Protein AF-A0A932TQX0-F1 (afdb_monomer_lite)

pLDDT: mean 76.98, std 22.31, range [24.66, 98.19]

Sequence (327 aa):
MTGRPRHASIRRIQRYGPPLVLLVVGWWLWRGEVTAGRPARMVLEEQRFGEYVVRFLGNRALRPDYSDEGYPRSSVRCEILYRGRCVWERECWWGLWLPGSSGMFDYDVRRRNTGTVLPMGQDINGDGQPELVIFESGGQADHRAFVFQIGDHFCKLATLELGKSDLRLTDPRRFVLRDMDGDRCLEAVLDDWTCGWGTCGAAAAAVEVILRWRDGCYQPATDLMRKPPPSPDELRRRAKQIRAKWPAQHRPYGPTDLPGDLWREVLDLIYSGNAAAAWRFVDMVWPPGEPGKEALLAQFRRDLARSPCWPAIREMNGLGDDGRPGG

Structure (mmCIF, N/CA/C/O backbone):
data_AF-A0A932TQX0-F1
#
_entry.id   AF-A0A932TQX0-F1
#
loop_
_atom_site.group_PDB
_atom_site.id
_atom_site.type_symbol
_atom_site.label_atom_id
_atom_site.label_alt_id
_atom_site.label_comp_id
_atom_site.label_asym_id
_atom_site.label_entity_id
_atom_site.label_seq_id
_atom_site.pdbx_PDB_ins_code
_atom_site.Cartn_x
_atom_site.Cartn_y
_atom_site.Cartn_z
_atom_site.occupancy
_atom_site.B_iso_or_equiv
_atom_site.auth_seq_id
_atom_site.auth_comp_id
_atom_site.auth_asym_id
_atom_site.auth_atom_id
_atom_site.pdbx_PDB_model_num
ATOM 1 N N . MET A 1 1 ? -80.620 14.498 -6.983 1.00 44.38 1 MET A N 1
ATOM 2 C CA . MET A 1 1 ? -79.734 14.386 -5.805 1.00 44.38 1 MET A CA 1
ATOM 3 C C . MET A 1 1 ? -79.080 13.011 -5.823 1.00 44.38 1 MET A C 1
ATOM 5 O O . MET A 1 1 ? -79.688 12.048 -5.390 1.00 44.38 1 MET A O 1
ATOM 9 N N . THR A 1 2 ? -77.881 12.911 -6.392 1.00 36.38 2 THR A N 1
ATOM 10 C CA . THR A 1 2 ? -77.061 11.686 -6.437 1.00 36.38 2 THR A CA 1
ATOM 11 C C . THR A 1 2 ? -75.600 12.126 -6.377 1.00 36.38 2 THR A C 1
ATOM 13 O O . THR A 1 2 ? -75.027 12.538 -7.385 1.00 36.38 2 THR A O 1
ATOM 16 N N . GLY A 1 3 ? -75.029 12.147 -5.171 1.00 34.25 3 GLY A N 1
ATOM 17 C CA . GLY A 1 3 ? -73.640 12.530 -4.920 1.00 34.25 3 GLY A CA 1
ATOM 18 C C . GLY A 1 3 ? -72.730 11.303 -4.889 1.00 34.25 3 GLY A C 1
ATOM 19 O O . GLY A 1 3 ? -72.988 10.363 -4.144 1.00 34.25 3 GLY A O 1
ATOM 20 N N . ARG A 1 4 ? -71.672 11.317 -5.707 1.00 39.50 4 ARG A N 1
ATOM 21 C CA . ARG A 1 4 ? -70.583 10.325 -5.704 1.00 39.50 4 ARG A CA 1
ATOM 22 C C . ARG A 1 4 ? -69.680 10.499 -4.468 1.00 39.50 4 ARG A C 1
ATOM 24 O O . ARG A 1 4 ? -69.418 11.646 -4.100 1.00 39.50 4 ARG A O 1
ATOM 31 N N . PRO A 1 5 ? -69.094 9.427 -3.904 1.00 40.38 5 PRO A N 1
ATOM 32 C CA . PRO A 1 5 ? -67.998 9.547 -2.950 1.00 40.38 5 PRO A CA 1
ATOM 33 C C . PRO A 1 5 ? -66.676 9.840 -3.678 1.00 40.38 5 PRO A C 1
ATOM 35 O O . PRO A 1 5 ? -66.376 9.253 -4.720 1.00 40.38 5 PRO A O 1
ATOM 38 N N . ARG A 1 6 ? -65.869 10.749 -3.123 1.00 36.25 6 ARG A N 1
ATOM 39 C CA . ARG A 1 6 ? -64.489 11.005 -3.560 1.00 36.25 6 ARG A CA 1
ATOM 40 C C . ARG A 1 6 ? -63.563 9.962 -2.927 1.00 36.25 6 ARG A C 1
ATOM 42 O O . ARG A 1 6 ? -63.487 9.874 -1.707 1.00 36.25 6 ARG A O 1
ATOM 49 N N . HIS A 1 7 ? -62.835 9.212 -3.753 1.00 32.19 7 HIS A N 1
ATOM 50 C CA . HIS A 1 7 ? -61.700 8.402 -3.314 1.00 32.19 7 HIS A CA 1
ATOM 51 C C . HIS A 1 7 ? -60.517 9.315 -2.961 1.00 32.19 7 HIS A C 1
ATOM 53 O O . HIS A 1 7 ? -60.030 10.057 -3.812 1.00 32.19 7 HIS A O 1
ATOM 59 N N . ALA A 1 8 ? -60.039 9.238 -1.718 1.00 31.02 8 ALA A N 1
ATOM 60 C CA . ALA A 1 8 ? -58.739 9.761 -1.318 1.00 31.02 8 ALA A CA 1
ATOM 61 C C . ALA A 1 8 ? -57.692 8.652 -1.497 1.00 31.02 8 ALA A C 1
ATOM 63 O O . ALA A 1 8 ? -57.705 7.638 -0.803 1.00 31.02 8 ALA A O 1
ATOM 64 N N . SER A 1 9 ? -56.796 8.824 -2.463 1.00 30.59 9 SER A N 1
ATOM 65 C CA . SER A 1 9 ? -55.640 7.955 -2.678 1.00 30.59 9 SER A CA 1
ATOM 66 C C . SER A 1 9 ? -54.550 8.262 -1.646 1.00 30.59 9 SER A C 1
ATOM 68 O O . SER A 1 9 ? -53.925 9.321 -1.697 1.00 30.59 9 SER A O 1
ATOM 70 N N . ILE A 1 10 ? -54.303 7.327 -0.727 1.00 29.66 10 ILE A N 1
ATOM 71 C CA . ILE A 1 10 ? -53.158 7.347 0.191 1.00 29.66 10 ILE A CA 1
ATOM 72 C C . ILE A 1 10 ? -51.913 6.931 -0.602 1.00 29.66 10 ILE A C 1
ATOM 74 O O . ILE A 1 10 ? -51.735 5.759 -0.927 1.00 29.66 10 ILE A O 1
ATOM 78 N N . ARG A 1 11 ? -51.028 7.884 -0.915 1.00 27.30 11 ARG A N 1
ATOM 79 C CA . ARG A 1 11 ? -49.653 7.568 -1.324 1.00 27.30 11 ARG A CA 1
ATOM 80 C C . ARG A 1 11 ? -48.832 7.283 -0.064 1.00 27.30 11 ARG A C 1
ATOM 82 O O . ARG A 1 11 ? -48.593 8.187 0.732 1.00 27.30 11 ARG A O 1
ATOM 89 N N . ARG A 1 12 ? -48.382 6.035 0.110 1.00 28.72 12 ARG A N 1
ATOM 90 C CA . ARG A 1 12 ? -47.289 5.693 1.035 1.00 28.72 12 ARG A CA 1
ATOM 91 C C . ARG A 1 12 ? -46.022 6.396 0.546 1.00 28.72 12 ARG A C 1
ATOM 93 O O . ARG A 1 12 ? -45.496 6.046 -0.505 1.00 28.72 12 ARG A O 1
ATOM 100 N N . ILE A 1 13 ? -45.534 7.373 1.304 1.00 27.83 13 ILE A N 1
ATOM 101 C CA . ILE A 1 13 ? -44.170 7.885 1.151 1.00 27.83 13 ILE A CA 1
ATOM 102 C C . ILE A 1 13 ? -43.259 6.912 1.898 1.00 27.83 13 ILE A C 1
ATOM 104 O O . ILE A 1 13 ? -43.261 6.853 3.126 1.00 27.83 13 ILE A O 1
ATOM 108 N N . GLN A 1 14 ? -42.516 6.117 1.137 1.00 29.05 14 GLN A N 1
ATOM 109 C CA . GLN A 1 14 ? -41.449 5.259 1.630 1.00 29.05 14 GLN A CA 1
ATOM 110 C C . GLN A 1 14 ? -40.254 6.171 1.952 1.00 29.05 14 GLN A C 1
ATOM 112 O O . GLN A 1 14 ? -39.596 6.691 1.053 1.00 29.05 14 GLN A O 1
ATOM 117 N N . ARG A 1 15 ? -40.031 6.461 3.239 1.00 28.09 15 ARG A N 1
ATOM 118 C CA . ARG A 1 15 ? -38.856 7.215 3.696 1.00 28.09 15 ARG A CA 1
ATOM 119 C C . ARG A 1 15 ? -37.643 6.283 3.689 1.00 28.09 15 ARG A C 1
ATOM 121 O O . ARG A 1 15 ? -37.460 5.523 4.631 1.00 28.09 15 ARG A O 1
ATOM 128 N N . TYR A 1 16 ? -36.816 6.370 2.652 1.00 33.59 16 TYR A N 1
ATOM 129 C CA . TYR A 1 16 ? -35.405 5.996 2.740 1.00 33.59 16 TYR A CA 1
ATOM 130 C C . TYR A 1 16 ? -34.631 7.248 3.152 1.00 33.59 16 TYR A C 1
ATOM 132 O O . TYR A 1 16 ? -34.393 8.135 2.337 1.00 33.59 16 TYR A O 1
ATOM 140 N N . GLY A 1 17 ? -34.320 7.358 4.441 1.00 34.47 17 GLY A N 1
ATOM 141 C CA . GLY A 1 17 ? -33.353 8.324 4.956 1.00 34.47 17 GLY A CA 1
ATOM 142 C C . GLY A 1 17 ? -32.144 7.565 5.509 1.00 34.47 17 GLY A C 1
ATOM 143 O O . GLY A 1 17 ? -32.351 6.508 6.108 1.00 34.47 17 GLY A O 1
ATOM 144 N N . PRO A 1 18 ? -30.907 8.051 5.311 1.00 34.22 18 PRO A N 1
ATOM 145 C CA . PRO A 1 18 ? -29.730 7.465 5.948 1.00 34.22 18 PRO A CA 1
ATOM 146 C C . PRO A 1 18 ? -29.827 7.608 7.479 1.00 34.22 18 PRO A C 1
ATOM 148 O O . PRO A 1 18 ? -30.521 8.513 7.960 1.00 34.22 18 PRO A O 1
ATOM 151 N N . PRO A 1 19 ? -29.156 6.744 8.264 1.00 35.00 19 PRO A N 1
ATOM 152 C CA . PRO A 1 19 ? -29.122 6.901 9.710 1.00 35.00 19 PRO A CA 1
ATOM 153 C C . PRO A 1 19 ? -28.528 8.267 10.067 1.00 35.00 19 PRO A C 1
ATOM 155 O O . PRO A 1 19 ? -27.487 8.676 9.552 1.00 35.00 19 PRO A O 1
ATOM 158 N N . LEU A 1 20 ? -29.225 8.982 10.951 1.00 25.48 20 LEU A N 1
ATOM 159 C CA . LEU A 1 20 ? -28.735 10.204 11.571 1.00 25.48 20 LEU A CA 1
ATOM 160 C C . LEU A 1 20 ? -27.464 9.853 12.359 1.00 25.48 20 LEU A C 1
ATOM 162 O O . LEU A 1 20 ? -27.540 9.219 13.411 1.00 25.48 20 LEU A O 1
ATOM 166 N N . VAL A 1 21 ? -26.298 10.279 11.876 1.00 29.22 21 VAL A N 1
ATOM 167 C CA . VAL A 1 21 ? -25.110 10.384 12.727 1.00 29.22 21 VAL A CA 1
ATOM 168 C C . VAL A 1 21 ? -25.376 11.551 13.670 1.00 29.22 21 VAL A C 1
ATOM 170 O O . VAL A 1 21 ? -25.344 12.717 13.272 1.00 29.22 21 VAL A O 1
ATOM 173 N N . LEU A 1 22 ? -25.726 11.234 14.915 1.00 24.66 22 LEU A N 1
ATOM 174 C CA . LEU A 1 22 ? -25.914 12.227 15.962 1.00 24.66 22 LEU A CA 1
ATOM 175 C C . LEU A 1 22 ? -24.531 12.769 16.340 1.00 24.66 22 LEU A C 1
ATOM 177 O O . LEU A 1 22 ? -23.808 12.184 17.143 1.00 24.66 22 LEU A O 1
ATOM 181 N N . LEU A 1 23 ? -24.142 13.881 15.721 1.00 27.39 23 LEU A N 1
ATOM 182 C CA . LEU A 1 23 ? -22.932 14.611 16.074 1.00 27.39 23 LEU A CA 1
ATOM 183 C C . LEU A 1 23 ? -23.219 15.371 17.376 1.00 27.39 23 LEU A C 1
ATOM 185 O O . LEU A 1 23 ? -23.670 16.515 17.372 1.00 27.39 23 LEU A O 1
ATOM 189 N N . VAL A 1 24 ? -23.040 14.693 18.512 1.00 26.80 24 VAL A N 1
ATOM 190 C CA . VAL A 1 24 ? -23.098 15.326 19.832 1.00 26.80 24 VAL A CA 1
ATOM 191 C C . VAL A 1 24 ? -21.862 16.211 19.957 1.00 26.80 24 VAL A C 1
ATOM 193 O O . VAL A 1 24 ? -20.790 15.755 20.344 1.00 26.80 24 VAL A O 1
ATOM 196 N N . VAL A 1 25 ? -22.000 17.497 19.633 1.00 28.66 25 VAL A N 1
ATOM 197 C CA . VAL A 1 25 ? -21.032 18.519 20.050 1.00 28.66 25 VAL A CA 1
ATOM 198 C C . VAL A 1 25 ? -21.250 18.744 21.547 1.00 28.66 25 VAL A C 1
ATOM 200 O O . VAL A 1 25 ? -21.967 19.646 21.976 1.00 28.66 25 VAL A O 1
ATOM 203 N N . GLY A 1 26 ? -20.713 17.827 22.349 1.00 27.25 26 GLY A N 1
ATOM 204 C CA . GLY A 1 26 ? -20.768 17.887 23.799 1.00 27.25 26 GLY A CA 1
ATOM 205 C C . GLY A 1 26 ? -19.824 18.963 24.320 1.00 27.25 26 GLY A C 1
ATOM 206 O O . GLY A 1 26 ? -18.632 18.961 24.018 1.00 27.25 26 GLY A O 1
ATOM 207 N N . TRP A 1 27 ? -20.349 19.868 25.140 1.00 29.48 27 TRP A N 1
ATOM 208 C CA . TRP A 1 27 ? -19.527 20.628 26.073 1.00 29.48 27 TRP A CA 1
ATOM 209 C C . TRP A 1 27 ? -18.825 19.627 27.002 1.00 29.48 27 TRP A C 1
ATOM 211 O O . TRP A 1 27 ? -19.482 18.869 27.715 1.00 29.48 27 TRP A O 1
ATOM 221 N N . TRP A 1 28 ? -17.493 19.580 26.951 1.00 36.25 28 TRP A N 1
ATOM 222 C CA . TRP A 1 28 ? -16.684 18.606 27.682 1.00 36.25 28 TRP A CA 1
ATOM 223 C C . TRP A 1 28 ? -16.733 18.874 29.194 1.00 36.25 28 TRP A C 1
ATOM 225 O O . TRP A 1 28 ? -16.009 19.719 29.718 1.00 36.25 28 TRP A O 1
ATOM 235 N N . LEU A 1 29 ? -17.585 18.136 29.909 1.00 35.25 29 LEU A N 1
ATOM 236 C CA . LEU A 1 29 ? -17.540 18.027 31.367 1.00 35.25 29 LEU A CA 1
ATOM 237 C C . LEU A 1 29 ? -16.392 17.086 31.758 1.00 35.25 29 LEU A C 1
ATOM 239 O O . LEU A 1 29 ? -16.373 15.904 31.418 1.00 35.25 29 LEU A O 1
ATOM 243 N N . TRP A 1 30 ? -15.410 17.655 32.451 1.00 42.28 30 TRP A N 1
ATOM 244 C CA . TRP A 1 30 ? -14.167 17.018 32.872 1.00 42.28 30 TRP A CA 1
ATOM 245 C C . TRP A 1 30 ? -14.417 15.843 33.835 1.00 42.28 30 TRP A C 1
ATOM 247 O O . TRP A 1 30 ? -14.924 16.034 34.938 1.00 42.28 30 TRP A O 1
ATOM 257 N N . ARG A 1 31 ? -14.011 14.630 33.442 1.00 43.12 31 ARG A N 1
ATOM 258 C CA . ARG A 1 31 ? -13.784 13.494 34.352 1.00 43.12 31 ARG A CA 1
ATOM 259 C C . ARG A 1 31 ? -12.317 13.087 34.259 1.00 43.12 31 ARG A C 1
ATOM 261 O O . ARG A 1 31 ? -11.953 12.237 33.454 1.00 43.12 31 ARG A O 1
ATOM 268 N N . GLY A 1 32 ? -11.460 13.749 35.030 1.00 40.47 32 GLY A N 1
ATOM 269 C CA . GLY A 1 32 ? -10.075 13.318 35.189 1.00 40.47 32 GLY A CA 1
ATOM 270 C C . GLY A 1 32 ? -9.995 12.182 36.203 1.00 40.47 32 GLY A C 1
ATOM 271 O O . GLY A 1 32 ? -10.123 12.431 37.397 1.00 40.47 32 GLY A O 1
ATOM 272 N N . GLU A 1 33 ? -9.763 10.950 35.752 1.00 45.31 33 GLU A N 1
ATOM 273 C CA . GLU A 1 33 ? -9.285 9.887 36.639 1.00 45.31 33 GLU A CA 1
ATOM 274 C C . GLU A 1 33 ? -7.773 10.045 36.812 1.00 45.31 33 GLU A C 1
ATOM 276 O O . GLU A 1 33 ? -6.989 9.872 35.879 1.00 45.31 33 GLU A O 1
ATOM 281 N N . VAL A 1 34 ? -7.355 10.423 38.019 1.00 45.78 34 VAL A N 1
ATOM 282 C CA . VAL A 1 34 ? -5.944 10.446 38.404 1.00 45.78 34 VAL A CA 1
ATOM 283 C C . VAL A 1 34 ? -5.594 9.057 38.926 1.00 45.78 34 VAL A C 1
ATOM 285 O O . VAL A 1 34 ? -5.720 8.775 40.114 1.00 45.78 34 VAL A O 1
ATOM 288 N N . THR A 1 35 ? -5.155 8.162 38.043 1.00 53.28 35 THR A N 1
ATOM 289 C CA . THR A 1 35 ? -4.455 6.948 38.480 1.00 53.28 35 THR A CA 1
ATOM 290 C C . THR A 1 35 ? -3.063 7.349 38.964 1.00 53.28 35 THR A C 1
ATOM 292 O O . THR A 1 35 ? -2.298 7.950 38.201 1.00 53.28 35 THR A O 1
ATOM 295 N N . ALA A 1 36 ? -2.737 7.049 40.222 1.00 46.34 36 ALA A N 1
ATOM 296 C CA . ALA A 1 36 ? -1.463 7.406 40.841 1.00 46.34 36 ALA A CA 1
ATOM 297 C C . ALA A 1 36 ? -0.269 6.984 39.956 1.00 46.34 36 ALA A C 1
ATOM 299 O O . ALA A 1 36 ? -0.092 5.804 39.662 1.00 46.34 36 ALA A O 1
ATOM 300 N N . GLY A 1 37 ? 0.531 7.960 39.512 1.00 63.94 37 GLY A N 1
ATOM 301 C CA . GLY A 1 37 ? 1.788 7.736 38.783 1.00 63.94 37 GLY A CA 1
ATOM 302 C C . GLY A 1 37 ? 1.779 8.002 37.271 1.00 63.94 37 GLY A C 1
ATOM 303 O O . GLY A 1 37 ? 2.846 7.951 36.664 1.00 63.94 37 GLY A O 1
ATOM 304 N N . ARG A 1 38 ? 0.640 8.330 36.641 1.00 64.31 38 ARG A N 1
ATOM 305 C CA . ARG A 1 38 ? 0.607 8.755 35.224 1.00 64.31 38 ARG A CA 1
ATOM 306 C C . ARG A 1 38 ? 0.135 10.210 35.096 1.00 64.31 38 ARG A C 1
ATOM 308 O O . ARG A 1 38 ? -0.827 10.585 35.764 1.00 64.31 38 ARG A O 1
ATOM 315 N N . PRO A 1 39 ? 0.781 11.045 34.256 1.00 68.44 39 PRO A N 1
ATOM 316 C CA . PRO A 1 39 ? 0.289 12.392 33.991 1.00 68.44 39 PRO A CA 1
ATOM 317 C C . PRO A 1 39 ? -1.118 12.314 33.394 1.00 68.44 39 PRO A C 1
ATOM 319 O O . PRO A 1 39 ? -1.385 11.469 32.536 1.00 68.44 39 PRO A O 1
ATOM 322 N N . ALA A 1 40 ? -2.014 13.191 33.851 1.00 76.44 40 ALA A N 1
ATOM 323 C CA . ALA A 1 40 ? -3.382 13.245 33.355 1.00 76.44 40 ALA A CA 1
ATOM 324 C C . ALA A 1 40 ? -3.379 13.493 31.837 1.00 76.44 40 ALA A C 1
ATOM 326 O O . ALA A 1 40 ? -2.910 14.536 31.370 1.00 76.44 40 ALA A O 1
ATOM 327 N N . ARG A 1 41 ? -3.899 12.528 31.074 1.00 84.06 41 ARG A N 1
ATOM 328 C CA . ARG A 1 41 ? -4.120 12.671 29.632 1.00 84.06 41 ARG A CA 1
ATOM 329 C C . ARG A 1 41 ? -5.528 13.173 29.372 1.00 84.06 41 ARG A C 1
ATOM 331 O O . ARG A 1 41 ? -6.460 12.852 30.104 1.00 84.06 41 ARG A O 1
ATOM 338 N N . MET A 1 42 ? -5.670 13.978 28.329 1.00 88.12 42 MET A N 1
ATOM 339 C CA . MET A 1 42 ? -6.966 14.452 27.866 1.00 88.12 42 MET A CA 1
ATOM 340 C C . MET A 1 42 ? -7.490 13.499 26.801 1.00 88.12 42 MET A C 1
ATOM 342 O O . MET A 1 42 ? -6.728 13.090 25.926 1.00 88.12 42 MET A O 1
ATOM 346 N N . VAL A 1 43 ? -8.780 13.177 26.861 1.00 90.81 43 VAL A N 1
ATOM 347 C CA . VAL A 1 43 ? -9.474 12.532 25.745 1.00 90.81 43 VAL A CA 1
ATOM 348 C C . VAL A 1 43 ? -9.541 13.533 24.597 1.00 90.81 43 VAL A C 1
ATOM 350 O O . VAL A 1 43 ? -10.225 14.545 24.707 1.00 90.81 43 VAL A O 1
ATOM 353 N N . LEU A 1 44 ? -8.780 13.276 23.535 1.00 87.69 44 LEU A N 1
ATOM 354 C CA . LEU A 1 44 ? -8.812 14.054 22.298 1.00 87.69 44 LEU A CA 1
ATOM 355 C C . LEU A 1 44 ? -10.039 13.679 21.467 1.00 87.69 44 LEU A C 1
ATOM 357 O O . LEU A 1 44 ? -10.687 14.542 20.884 1.00 87.69 44 LEU A O 1
ATOM 361 N N . GLU A 1 45 ? -10.343 12.383 21.424 1.00 88.94 45 GLU A N 1
ATOM 362 C CA . GLU A 1 45 ? -11.438 11.818 20.648 1.00 88.94 45 GLU A CA 1
ATOM 363 C C . GLU A 1 45 ? -11.925 10.512 21.289 1.00 88.94 45 GLU A C 1
ATOM 365 O O . GLU A 1 45 ? -11.136 9.748 21.851 1.00 88.94 45 GLU A O 1
ATOM 370 N N . GLU A 1 46 ? -13.230 10.255 21.206 1.00 92.94 46 GLU A N 1
ATOM 371 C CA . GLU A 1 46 ? -13.850 8.992 21.601 1.00 92.94 46 GLU A CA 1
ATOM 372 C C . GLU A 1 46 ? -14.919 8.616 20.567 1.00 92.94 46 GLU A C 1
ATOM 374 O O . GLU A 1 46 ? -15.795 9.423 20.257 1.00 92.94 46 GLU A O 1
ATOM 379 N N . GLN A 1 47 ? -14.859 7.389 20.051 1.00 92.50 47 GLN A N 1
ATOM 380 C CA . GLN A 1 47 ? -15.865 6.814 19.156 1.00 92.50 47 GLN A CA 1
ATOM 381 C C . GLN A 1 47 ? -16.370 5.480 19.713 1.00 92.50 47 GLN A C 1
ATOM 383 O O . GLN A 1 47 ? -15.652 4.786 20.435 1.00 92.50 47 GLN A O 1
ATOM 388 N N . ARG A 1 48 ? -17.621 5.121 19.405 1.00 94.56 48 ARG A N 1
ATOM 389 C CA . ARG A 1 48 ? -18.291 3.926 19.941 1.00 94.56 48 ARG A CA 1
ATOM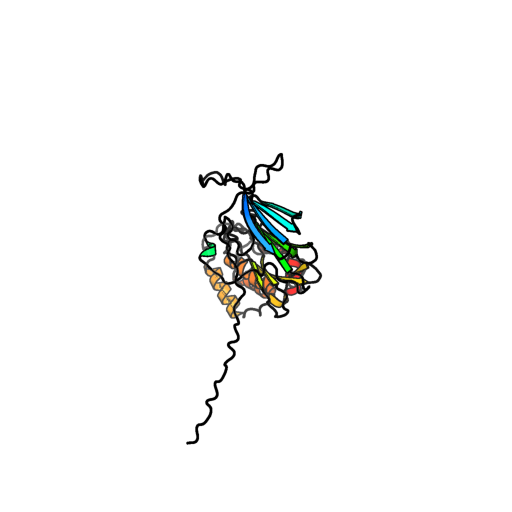 390 C C . ARG A 1 48 ? -18.774 3.016 18.822 1.00 94.56 48 ARG A C 1
ATOM 392 O O . ARG A 1 48 ? -19.411 3.489 17.887 1.00 94.56 48 ARG A O 1
ATOM 399 N N . PHE A 1 49 ? -18.535 1.720 18.986 1.00 94.50 49 PHE A N 1
ATOM 400 C CA . PHE A 1 49 ? -18.917 0.661 18.054 1.00 94.50 49 PHE A CA 1
ATOM 401 C C . PHE A 1 49 ? -19.553 -0.479 18.859 1.00 94.50 49 PHE A C 1
ATOM 403 O O . PHE A 1 49 ? -18.872 -1.378 19.350 1.00 94.50 49 PHE A O 1
ATOM 410 N N . GLY A 1 50 ? -20.864 -0.385 19.100 1.00 93.75 50 GLY A N 1
ATOM 411 C CA . GLY A 1 50 ? -21.560 -1.292 20.018 1.00 93.75 50 GLY A CA 1
ATOM 412 C C . GLY A 1 50 ? -21.005 -1.198 21.445 1.00 93.75 50 GLY A C 1
ATOM 413 O O . GLY A 1 50 ? -21.047 -0.136 22.068 1.00 93.75 50 GLY A O 1
ATOM 414 N N . GLU A 1 51 ? -20.480 -2.310 21.963 1.00 96.31 51 GLU A N 1
ATOM 415 C CA . GLU A 1 51 ? -19.859 -2.390 23.296 1.00 96.31 51 GLU A CA 1
ATOM 416 C C . GLU A 1 51 ? -18.385 -1.953 23.327 1.00 96.31 51 GLU A C 1
ATOM 418 O O . GLU A 1 51 ? -17.780 -1.884 24.406 1.00 96.31 51 GLU A O 1
ATOM 423 N N . TYR A 1 52 ? -17.814 -1.658 22.156 1.00 97.19 52 TYR A N 1
ATOM 424 C CA . TYR A 1 52 ? -16.449 -1.177 22.014 1.00 97.19 52 TYR A CA 1
ATOM 425 C C . TYR A 1 52 ? -16.392 0.347 22.034 1.00 97.19 52 TYR A C 1
ATOM 427 O O . TYR A 1 52 ? -17.250 1.041 21.481 1.00 97.19 52 TYR A O 1
ATOM 435 N N . VAL A 1 53 ? -15.342 0.875 22.652 1.00 96.25 53 VAL A N 1
ATOM 436 C CA . VAL A 1 53 ? -15.022 2.301 22.673 1.00 96.25 53 VAL A CA 1
ATOM 437 C C . VAL A 1 53 ? -13.582 2.472 22.221 1.00 96.25 53 VAL A C 1
ATOM 439 O O . VAL A 1 53 ? -12.680 1.892 22.818 1.00 96.25 53 VAL A O 1
ATOM 442 N N . VAL A 1 54 ? -13.362 3.280 21.189 1.00 95.50 54 VAL A N 1
ATOM 443 C CA . VAL A 1 54 ? -12.025 3.672 20.739 1.00 95.50 54 VAL A CA 1
ATOM 444 C C . VAL A 1 54 ? -11.754 5.073 21.245 1.00 95.50 54 VAL A C 1
ATOM 446 O O . VAL A 1 54 ? -12.523 5.994 20.971 1.00 95.50 54 VAL A O 1
ATOM 449 N N . ARG A 1 55 ? -10.667 5.239 21.989 1.00 95.19 55 ARG A N 1
ATOM 450 C CA . ARG A 1 55 ? -10.306 6.496 22.634 1.00 95.19 55 ARG A CA 1
ATOM 451 C C . ARG A 1 55 ? -8.911 6.923 22.221 1.00 95.19 55 ARG A C 1
ATOM 453 O O . ARG A 1 55 ? -7.973 6.137 22.299 1.00 95.19 55 ARG A O 1
ATOM 460 N N . PHE A 1 56 ? -8.764 8.190 21.860 1.00 91.75 56 PHE A N 1
ATOM 461 C CA . PHE A 1 56 ? -7.471 8.822 21.635 1.00 91.75 56 PHE A CA 1
ATOM 462 C C . PHE A 1 56 ? -7.171 9.776 22.784 1.00 91.75 56 PHE A C 1
ATOM 464 O O . PHE A 1 56 ? -7.959 10.663 23.106 1.00 91.75 56 PHE A O 1
ATOM 471 N N . LEU A 1 57 ? -6.024 9.577 23.417 1.00 92.19 57 LEU A N 1
ATOM 472 C CA . LEU A 1 57 ? -5.543 10.310 24.574 1.00 92.19 57 LEU A CA 1
ATOM 473 C C . LEU A 1 57 ? -4.290 11.102 24.201 1.00 92.19 57 LEU A C 1
ATOM 475 O O . LEU A 1 57 ? -3.336 10.538 23.667 1.00 92.19 57 LEU A O 1
ATOM 479 N N . GLY A 1 58 ? -4.261 12.386 24.543 1.00 88.62 58 GLY A N 1
ATOM 480 C CA . GLY A 1 58 ? -3.129 13.279 24.296 1.00 88.62 58 GLY A CA 1
ATOM 481 C C . GLY A 1 58 ? -2.616 13.941 25.566 1.00 88.62 58 GLY A C 1
ATOM 482 O O . GLY A 1 58 ? -3.333 14.079 26.563 1.00 88.62 58 GLY A O 1
ATOM 483 N N . ASN A 1 59 ? -1.363 14.388 25.529 1.00 82.06 59 ASN A N 1
ATOM 484 C CA . ASN A 1 59 ? -0.802 15.207 26.599 1.00 82.06 59 ASN A CA 1
ATOM 485 C C . ASN A 1 59 ? -1.357 16.638 26.507 1.00 82.06 59 ASN A C 1
ATOM 487 O O . ASN A 1 59 ? -1.321 17.268 25.455 1.00 82.06 59 ASN A O 1
ATOM 491 N N . ARG A 1 60 ? -1.821 17.184 27.639 1.00 62.19 60 ARG A N 1
ATOM 492 C CA . ARG A 1 60 ? -2.388 18.544 27.755 1.00 62.19 60 ARG A CA 1
ATOM 493 C C . ARG A 1 60 ? -1.412 19.664 27.350 1.00 62.19 60 ARG A C 1
ATOM 495 O O . ARG A 1 60 ? -1.846 20.783 27.106 1.00 62.19 60 ARG A O 1
ATOM 502 N N . ALA A 1 61 ? -0.111 19.376 27.284 1.00 57.41 61 ALA A N 1
ATOM 503 C CA . ALA A 1 61 ? 0.956 20.337 27.001 1.00 57.41 61 ALA A CA 1
ATOM 504 C C . ALA A 1 61 ? 1.126 20.688 25.509 1.00 57.41 61 ALA A C 1
ATOM 506 O O . ALA A 1 61 ? 2.187 21.167 25.121 1.00 57.41 61 ALA A O 1
ATOM 507 N N . LEU A 1 62 ? 0.098 20.483 24.680 1.00 53.69 62 LEU A N 1
ATOM 508 C CA . LEU A 1 62 ? 0.022 21.041 23.329 1.00 53.69 62 LEU A CA 1
ATOM 509 C C . LEU A 1 62 ? -0.152 22.564 23.429 1.00 53.69 62 LEU A C 1
ATOM 511 O O . LEU A 1 62 ? -1.241 23.101 23.228 1.00 53.69 62 LEU A O 1
ATOM 515 N N . ARG A 1 63 ? 0.912 23.276 23.814 1.00 50.53 63 ARG A N 1
ATOM 516 C CA . ARG A 1 63 ? 0.993 24.701 23.515 1.00 50.53 63 ARG A CA 1
ATOM 517 C C . ARG A 1 63 ? 1.186 24.832 22.000 1.00 50.53 63 ARG A C 1
ATOM 519 O O . ARG A 1 63 ? 1.956 24.069 21.425 1.00 50.53 63 ARG A O 1
ATOM 526 N N . PRO A 1 64 ? 0.469 25.752 21.343 1.00 50.62 64 PRO A N 1
ATOM 527 C CA . PRO A 1 64 ? 0.572 25.964 19.905 1.00 50.62 64 PRO A CA 1
ATOM 528 C C . PRO A 1 64 ? 1.853 26.707 19.486 1.00 50.62 64 PRO A C 1
ATOM 530 O O . PRO A 1 64 ? 1.906 27.206 18.365 1.00 50.62 64 PRO A O 1
ATOM 533 N N . ASP A 1 65 ? 2.881 26.804 20.339 1.00 49.81 65 ASP A N 1
ATOM 534 C CA . ASP A 1 65 ? 4.177 27.347 19.935 1.00 49.81 65 ASP A CA 1
ATOM 535 C C . ASP A 1 65 ? 4.957 26.295 19.135 1.00 49.81 65 ASP A C 1
ATOM 537 O O . ASP A 1 65 ? 5.895 25.656 19.603 1.00 49.81 65 ASP A O 1
ATOM 541 N N . TYR A 1 66 ? 4.549 26.142 17.874 1.00 51.84 66 TYR A N 1
ATOM 542 C CA . TYR A 1 66 ? 5.392 25.620 16.803 1.00 51.84 66 TYR A CA 1
ATOM 543 C C . TYR A 1 66 ? 6.616 26.538 16.666 1.00 51.84 66 TYR A C 1
ATOM 545 O O . TYR A 1 66 ? 6.651 27.425 15.820 1.00 51.84 66 TYR A O 1
ATOM 553 N N . SER A 1 67 ? 7.593 26.393 17.558 1.00 46.84 67 SER A N 1
ATOM 554 C CA . SER A 1 67 ? 8.930 26.921 17.316 1.00 46.84 67 SER A CA 1
ATOM 555 C C . SER A 1 67 ? 9.617 25.987 16.324 1.00 46.84 67 SER A C 1
ATOM 557 O O . SER A 1 67 ? 9.567 24.764 16.475 1.00 46.84 67 SER A O 1
ATOM 559 N N . ASP A 1 68 ? 10.220 26.575 15.293 1.00 48.59 68 ASP A N 1
ATOM 560 C CA . ASP A 1 68 ? 10.748 25.912 14.091 1.00 48.59 68 ASP A CA 1
ATOM 561 C C . ASP A 1 68 ? 11.833 24.839 14.346 1.00 48.59 68 ASP A C 1
ATOM 563 O O . ASP A 1 68 ? 12.286 24.187 13.409 1.00 48.59 68 ASP A O 1
ATOM 567 N N . GLU A 1 69 ? 12.235 24.595 15.598 1.00 48.53 69 GLU A N 1
ATOM 568 C CA . GLU A 1 69 ? 13.362 23.718 15.944 1.00 48.53 69 GLU A CA 1
ATOM 569 C C . GLU A 1 69 ? 13.027 22.562 16.905 1.00 48.53 69 GLU A C 1
ATOM 571 O O . GLU A 1 69 ? 13.917 21.812 17.309 1.00 48.53 69 GLU A O 1
ATOM 576 N N . GLY A 1 70 ? 11.758 22.336 17.257 1.00 49.03 70 GLY A N 1
ATOM 577 C CA . GLY A 1 70 ? 11.412 21.246 18.171 1.00 49.03 70 GLY A CA 1
ATOM 578 C C . GLY A 1 70 ? 9.984 20.761 18.023 1.00 49.03 70 GLY A C 1
ATOM 579 O O . GLY A 1 70 ? 9.087 21.298 18.664 1.00 49.03 70 GLY A O 1
ATOM 580 N N . TYR A 1 71 ? 9.777 19.701 17.231 1.00 51.69 71 TYR A N 1
ATOM 581 C CA . TYR A 1 71 ? 8.502 18.978 17.192 1.00 51.69 71 TYR A CA 1
ATOM 582 C C . TYR A 1 71 ? 8.037 18.699 18.630 1.00 51.69 71 TYR A C 1
ATOM 584 O O . TYR A 1 71 ? 8.755 18.009 19.371 1.00 51.69 71 TYR A O 1
ATOM 592 N N . PRO A 1 72 ? 6.876 19.225 19.066 1.00 51.84 72 PRO A N 1
ATOM 593 C CA . PRO A 1 72 ? 6.387 18.951 20.401 1.00 51.84 72 PRO A CA 1
ATOM 594 C C . PRO A 1 72 ? 6.268 17.437 20.568 1.00 51.84 72 PRO A C 1
ATOM 596 O O . PRO A 1 72 ? 5.671 16.739 19.751 1.00 51.84 72 PRO A O 1
ATOM 599 N N . ARG A 1 73 ? 6.865 16.928 21.648 1.00 57.59 73 ARG A N 1
ATOM 600 C CA . ARG A 1 73 ? 6.827 15.524 22.079 1.00 57.59 73 ARG A CA 1
ATOM 601 C C . ARG A 1 73 ? 5.425 15.142 22.578 1.00 57.59 73 ARG A C 1
ATOM 603 O O . ARG A 1 73 ? 5.253 14.680 23.706 1.00 57.59 73 ARG A O 1
ATOM 610 N N . SER A 1 74 ? 4.389 15.394 21.788 1.00 71.12 74 SER A N 1
ATOM 611 C CA . SER A 1 74 ? 3.033 14.968 22.102 1.00 71.12 74 SER A CA 1
ATOM 612 C C . SER A 1 74 ? 2.832 13.568 21.550 1.00 71.12 74 SER A C 1
ATOM 614 O O . SER A 1 74 ? 2.555 13.396 20.367 1.00 71.12 74 SER A O 1
ATOM 616 N N . SER A 1 75 ? 2.971 12.562 22.409 1.00 85.81 75 SER A N 1
ATOM 617 C CA . SER A 1 75 ? 2.487 11.233 22.073 1.00 85.81 75 SER A CA 1
ATOM 618 C C . SER A 1 75 ? 0.958 11.212 22.096 1.00 85.81 75 SER A C 1
ATOM 620 O O . SER A 1 75 ? 0.310 11.808 22.964 1.00 85.81 75 SER A O 1
ATOM 622 N N . VAL A 1 76 ? 0.384 10.511 21.125 1.00 88.94 76 VAL A N 1
ATOM 623 C CA . VAL A 1 76 ? -1.020 10.110 21.113 1.00 88.94 76 VAL A CA 1
ATOM 624 C C . VAL A 1 76 ? -1.068 8.658 21.562 1.00 88.94 76 VAL A C 1
ATOM 626 O O . VAL A 1 76 ? -0.307 7.823 21.074 1.00 88.94 76 VAL A O 1
ATOM 629 N N . ARG A 1 77 ? -1.960 8.342 22.497 1.00 93.06 77 ARG A N 1
ATOM 630 C CA . ARG A 1 77 ? -2.290 6.959 22.840 1.00 93.06 77 ARG A CA 1
ATOM 631 C C . ARG A 1 77 ? -3.678 6.625 22.336 1.00 93.06 77 ARG A C 1
ATOM 633 O O . ARG A 1 77 ? -4.612 7.357 22.626 1.00 93.06 77 ARG A O 1
ATOM 640 N N . CYS A 1 78 ? -3.798 5.532 21.603 1.00 95.06 78 CYS A N 1
ATOM 641 C CA . CYS A 1 78 ? -5.071 4.930 21.254 1.00 95.06 78 CYS A CA 1
ATOM 642 C C . CYS A 1 78 ? -5.354 3.779 22.223 1.00 95.06 78 CYS A C 1
ATOM 644 O O . CYS A 1 78 ? -4.465 2.975 22.502 1.00 95.06 78 CYS A O 1
ATOM 646 N N . GLU A 1 79 ? -6.577 3.714 22.731 1.00 97.06 79 GLU A N 1
ATOM 647 C CA . GLU A 1 79 ? -7.094 2.626 23.557 1.00 97.06 79 GLU A CA 1
ATOM 648 C C . GLU A 1 79 ? -8.360 2.078 22.894 1.00 97.06 79 GLU A C 1
ATOM 650 O O . GLU A 1 79 ? -9.242 2.844 22.505 1.00 97.06 79 GLU A O 1
ATOM 655 N N . ILE A 1 80 ? -8.463 0.755 22.790 1.00 97.50 80 ILE A N 1
ATOM 656 C CA . ILE A 1 80 ? -9.701 0.050 22.460 1.00 97.50 80 ILE A CA 1
ATOM 657 C C . ILE A 1 80 ? -10.203 -0.578 23.757 1.00 97.50 80 ILE A C 1
ATOM 659 O O . ILE A 1 80 ? -9.527 -1.405 24.374 1.00 97.50 80 ILE A O 1
ATOM 663 N N . LEU A 1 81 ? -11.392 -0.169 24.183 1.00 97.62 81 LEU A N 1
ATOM 664 C CA . LEU A 1 81 ? -12.058 -0.646 25.386 1.00 97.62 81 LEU A CA 1
ATOM 665 C C . LEU A 1 81 ? -13.233 -1.543 24.988 1.00 97.62 81 LEU A C 1
ATOM 667 O O . LEU A 1 81 ? -14.027 -1.150 24.141 1.00 97.62 81 LEU A O 1
ATOM 671 N N . TYR A 1 82 ? -13.404 -2.687 25.645 1.00 97.12 82 TYR A N 1
ATOM 672 C CA . TYR A 1 82 ? -14.590 -3.540 25.551 1.00 97.12 82 TYR A CA 1
ATOM 673 C C . TYR A 1 82 ? -15.275 -3.595 26.917 1.00 97.12 82 TYR A C 1
ATOM 675 O O . TYR A 1 82 ? -14.651 -3.978 27.911 1.00 97.12 82 TYR A O 1
ATOM 683 N N . ARG A 1 83 ? -16.537 -3.147 26.999 1.00 96.25 83 ARG A N 1
ATOM 684 C CA . ARG A 1 83 ? -17.288 -3.045 28.272 1.00 96.25 83 ARG A CA 1
ATOM 685 C C . ARG A 1 83 ? -16.493 -2.334 29.384 1.00 96.25 83 ARG A C 1
ATOM 687 O O . ARG A 1 83 ? -16.492 -2.741 30.544 1.00 96.25 83 ARG A O 1
ATOM 694 N N . GLY A 1 84 ? -15.769 -1.278 29.007 1.00 96.06 84 GLY A N 1
ATOM 695 C CA . GLY A 1 84 ? -14.952 -0.464 29.913 1.00 96.06 84 GLY A CA 1
ATOM 696 C C . GLY A 1 84 ? -13.579 -1.044 30.276 1.00 96.06 84 GLY A C 1
ATOM 697 O O . GLY A 1 84 ? -12.823 -0.374 30.973 1.00 96.06 84 GLY A O 1
ATOM 698 N N . ARG A 1 85 ? -13.217 -2.245 29.804 1.00 97.12 85 ARG A N 1
ATOM 699 C CA . ARG A 1 85 ? -11.877 -2.827 29.992 1.00 97.12 85 ARG A CA 1
ATOM 700 C C . ARG A 1 85 ? -11.015 -2.592 28.758 1.00 97.12 85 ARG A C 1
ATOM 702 O O . ARG A 1 85 ? -11.466 -2.862 27.652 1.00 97.12 85 ARG A O 1
ATOM 709 N N . CYS A 1 86 ? -9.782 -2.128 28.940 1.00 97.31 86 CYS A N 1
ATOM 710 C CA . CYS A 1 86 ? -8.832 -1.982 27.838 1.00 97.31 86 CYS A CA 1
ATOM 711 C C . CYS A 1 86 ? -8.429 -3.359 27.293 1.00 97.31 86 CYS A C 1
ATOM 713 O O . CYS A 1 86 ? -7.902 -4.182 28.041 1.00 97.31 86 CYS A O 1
ATOM 715 N N . VAL A 1 87 ? -8.712 -3.609 26.011 1.00 97.75 87 VAL A N 1
ATOM 716 C CA . VAL A 1 87 ? -8.351 -4.846 25.293 1.00 97.75 87 VAL A CA 1
ATOM 717 C C . VAL A 1 87 ? -7.182 -4.640 24.331 1.00 97.75 87 VAL A C 1
ATOM 719 O O . VAL A 1 87 ? -6.519 -5.602 23.954 1.00 97.75 87 VAL A O 1
ATOM 722 N N . TRP A 1 88 ? -6.889 -3.389 23.971 1.00 97.88 88 TRP A N 1
ATOM 723 C CA . TRP A 1 88 ? -5.700 -3.019 23.215 1.00 97.88 88 TRP A CA 1
ATOM 724 C C . TRP A 1 88 ? -5.323 -1.569 23.486 1.00 97.88 88 TRP A C 1
ATOM 726 O O . TRP A 1 88 ? -6.187 -0.698 23.558 1.00 97.88 88 TRP A O 1
ATOM 736 N N . GLU A 1 89 ? -4.026 -1.302 23.590 1.00 96.94 89 GLU A N 1
ATOM 737 C CA . GLU A 1 89 ? -3.495 0.052 23.667 1.00 96.94 89 GLU A CA 1
ATOM 738 C C . GLU A 1 89 ? -2.251 0.199 22.793 1.00 96.94 89 GLU A C 1
ATOM 740 O O . GLU A 1 89 ? -1.466 -0.736 22.608 1.00 96.94 89 GLU A O 1
ATOM 745 N N . ARG A 1 90 ? -2.058 1.406 22.266 1.00 94.81 90 ARG A N 1
ATOM 746 C CA . ARG A 1 90 ? -0.870 1.779 21.504 1.00 94.81 90 ARG A CA 1
ATOM 747 C C . ARG A 1 90 ? -0.541 3.230 21.745 1.00 94.81 90 ARG A C 1
ATOM 749 O O . ARG A 1 90 ? -1.422 4.079 21.736 1.00 94.81 90 ARG A O 1
ATOM 756 N N . GLU A 1 91 ? 0.736 3.522 21.926 1.00 92.94 91 GLU A N 1
ATOM 757 C CA . GLU A 1 91 ? 1.238 4.883 22.038 1.00 92.94 91 GLU A CA 1
ATOM 758 C C . GLU A 1 91 ? 2.180 5.175 20.876 1.00 92.94 91 GLU A C 1
ATOM 760 O O . GLU A 1 91 ? 3.110 4.412 20.626 1.00 92.94 91 GLU A O 1
ATOM 765 N N . CYS A 1 92 ? 1.930 6.279 20.175 1.00 88.31 92 CYS A N 1
ATOM 766 C CA . CYS A 1 92 ? 2.738 6.727 19.053 1.00 88.31 92 CYS A CA 1
ATOM 767 C C . CYS A 1 92 ? 3.074 8.212 19.197 1.00 88.31 92 CYS A C 1
ATOM 769 O O . CYS A 1 92 ? 2.231 9.029 19.568 1.00 88.31 92 CYS A O 1
ATOM 771 N N . TRP A 1 93 ? 4.315 8.563 18.877 1.00 84.56 93 TRP A N 1
ATOM 772 C CA . TRP A 1 93 ? 4.814 9.937 18.921 1.00 84.56 93 TRP A CA 1
ATOM 773 C C . TRP A 1 93 ? 4.371 10.784 17.732 1.00 84.56 93 TRP A C 1
ATOM 775 O O . TRP A 1 93 ? 4.235 11.994 17.864 1.00 84.56 93 TRP A O 1
ATOM 785 N N . TRP A 1 94 ? 4.145 10.149 16.585 1.00 80.19 94 TRP A N 1
ATOM 786 C CA . TRP A 1 94 ? 3.826 10.832 15.333 1.00 80.19 94 TRP A CA 1
ATOM 787 C C . TRP A 1 94 ? 2.331 10.869 15.034 1.00 80.19 94 TRP A C 1
ATOM 789 O O . TRP A 1 94 ? 1.883 11.733 14.289 1.00 80.19 94 TRP A O 1
ATOM 799 N N . GLY A 1 95 ? 1.552 9.970 15.634 1.00 83.06 95 GLY A N 1
ATOM 800 C CA . GLY A 1 95 ? 0.097 10.017 15.581 1.00 83.06 95 GLY A CA 1
ATOM 801 C C . GLY A 1 95 ? -0.548 8.650 15.419 1.00 83.06 95 GLY A C 1
ATOM 802 O O . GLY A 1 95 ? 0.012 7.729 14.824 1.00 83.06 95 GLY A O 1
ATOM 803 N N . LEU A 1 96 ? -1.761 8.560 15.954 1.00 84.38 96 LEU A N 1
ATOM 804 C CA . LEU A 1 96 ? -2.720 7.489 15.721 1.00 84.38 96 LEU A CA 1
ATOM 805 C C . LEU A 1 96 ? -4.051 8.155 15.377 1.00 84.38 96 LEU A C 1
ATOM 807 O O . LEU A 1 96 ? -4.384 9.173 15.990 1.00 84.38 96 LEU A O 1
ATOM 811 N N . TRP A 1 97 ? -4.798 7.607 14.426 1.00 83.69 97 TRP A N 1
ATOM 812 C CA . TRP A 1 97 ? -6.118 8.134 14.079 1.00 83.69 97 TRP A CA 1
ATOM 813 C C . TRP A 1 97 ? -7.050 7.046 13.562 1.00 83.69 97 TRP A C 1
ATOM 815 O O . TRP A 1 97 ? -6.629 5.970 13.127 1.00 83.69 97 TRP A O 1
ATOM 825 N N . LEU A 1 98 ? -8.338 7.369 13.623 1.00 80.81 98 LEU A N 1
ATOM 826 C CA . LEU A 1 98 ? -9.378 6.671 12.892 1.00 80.81 98 LEU A CA 1
ATOM 827 C C . LEU A 1 98 ? -9.549 7.342 11.524 1.00 80.81 98 LEU A C 1
ATOM 829 O O . LEU A 1 98 ? -9.440 8.565 11.406 1.00 80.81 98 LEU A O 1
ATOM 833 N N . PRO A 1 99 ? -9.829 6.593 10.459 1.00 71.94 99 PRO A N 1
ATOM 834 C CA . PRO A 1 99 ? -10.201 7.223 9.205 1.00 71.94 99 PRO A CA 1
ATOM 835 C C . PRO A 1 99 ? -11.525 7.990 9.336 1.00 71.94 99 PRO A C 1
ATOM 837 O O . PRO A 1 99 ? -12.462 7.538 9.991 1.00 71.94 99 PRO A O 1
ATOM 840 N N . GLY A 1 100 ? -11.588 9.185 8.741 1.00 65.75 100 GLY A N 1
ATOM 841 C CA . GLY A 1 100 ? -12.726 10.105 8.882 1.00 65.75 100 GLY A CA 1
ATOM 842 C C . GLY A 1 100 ? -12.812 10.823 10.239 1.00 65.75 100 GLY A C 1
ATOM 843 O O . GLY A 1 100 ? -13.740 11.601 10.462 1.00 65.75 100 GLY A O 1
ATOM 844 N N . SER A 1 101 ? -11.856 10.582 11.139 1.00 63.88 101 SER A N 1
ATOM 845 C CA . SER A 1 101 ? -11.768 11.241 12.440 1.00 63.88 101 SER A CA 1
ATOM 846 C C . SER A 1 101 ? -11.122 12.617 12.305 1.00 63.88 101 SER A C 1
ATOM 848 O O . SER A 1 101 ? -10.299 12.862 11.428 1.00 63.88 101 SER A O 1
ATOM 850 N N . SER A 1 102 ? -11.496 13.547 13.183 1.00 52.94 102 SER A N 1
ATOM 851 C CA . SER A 1 102 ? -11.016 1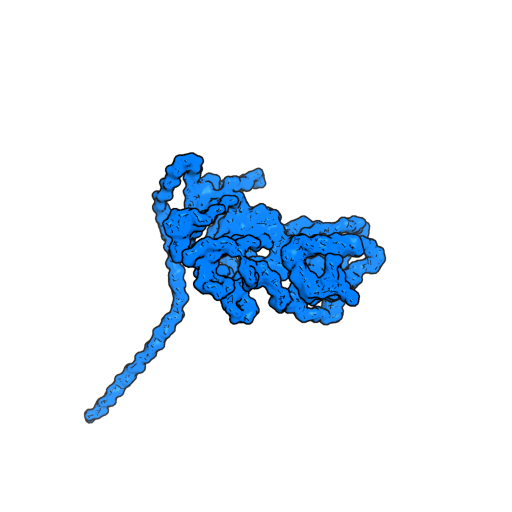4.934 13.164 1.00 52.94 102 SER A CA 1
ATOM 852 C C . SER A 1 102 ? -9.606 15.106 13.724 1.00 52.94 102 SER A C 1
ATOM 854 O O . SER A 1 102 ? -9.328 16.116 14.375 1.00 52.94 102 SER A O 1
ATOM 856 N N . GLY A 1 103 ? -8.765 14.086 13.563 1.00 51.97 103 GLY A N 1
ATOM 857 C CA . GLY A 1 103 ? -7.469 13.971 14.207 1.00 51.97 103 GLY A CA 1
ATOM 858 C C . GLY A 1 103 ? -6.593 15.209 14.018 1.00 51.97 103 GLY A C 1
ATOM 859 O O . GLY A 1 103 ? -6.732 15.985 13.081 1.00 51.97 103 GLY A O 1
ATOM 860 N N . MET A 1 104 ? -5.647 15.391 14.932 1.00 49.09 104 MET A N 1
ATOM 861 C CA . MET A 1 104 ? -4.813 16.590 15.097 1.00 49.09 104 MET A CA 1
ATOM 862 C C . MET A 1 104 ? -3.967 16.989 13.863 1.00 49.09 104 MET A C 1
ATOM 864 O O . MET A 1 104 ? -3.448 18.101 13.817 1.00 49.09 104 MET A O 1
ATOM 868 N N . PHE A 1 105 ? -3.865 16.118 12.853 1.00 50.28 105 PHE A N 1
ATOM 869 C CA . PHE A 1 105 ? -3.181 16.359 11.574 1.00 50.28 105 PHE A CA 1
ATOM 870 C C . PHE A 1 105 ? -4.145 16.594 10.392 1.00 50.28 105 PHE A C 1
ATOM 872 O O . PHE A 1 105 ? -3.708 16.769 9.257 1.00 50.28 105 PHE A O 1
ATOM 879 N N . ASP A 1 106 ? -5.451 16.654 10.655 1.00 46.28 106 ASP A N 1
ATOM 880 C CA . ASP A 1 106 ? -6.534 16.689 9.665 1.00 46.28 106 ASP A CA 1
ATOM 881 C C . ASP A 1 106 ? -6.976 18.113 9.276 1.00 46.28 106 ASP A C 1
ATOM 883 O O . ASP A 1 106 ? -8.083 18.336 8.778 1.00 46.28 106 ASP A O 1
ATOM 887 N N . TYR A 1 107 ? -6.124 19.122 9.499 1.00 42.72 107 TYR A N 1
ATOM 888 C CA . TYR A 1 107 ? -6.471 20.516 9.191 1.00 42.72 107 TYR A CA 1
ATOM 889 C C . TYR A 1 107 ? -6.708 20.769 7.689 1.00 42.72 107 TYR A C 1
ATOM 891 O O . TYR A 1 107 ? -7.388 21.737 7.347 1.00 42.72 107 TYR A O 1
ATOM 899 N N . ASP A 1 108 ? -6.217 19.896 6.799 1.00 43.06 108 ASP A N 1
ATOM 900 C CA . ASP A 1 108 ? -6.344 20.063 5.341 1.00 43.06 108 ASP A CA 1
ATOM 901 C C . ASP A 1 108 ? -7.318 19.062 4.670 1.00 43.06 108 ASP A C 1
ATOM 903 O O . ASP A 1 108 ? -7.892 19.359 3.619 1.00 43.06 108 ASP A O 1
ATOM 907 N N . VAL A 1 109 ? -7.596 17.898 5.277 1.00 42.88 109 VAL A N 1
ATOM 908 C CA . VAL A 1 109 ? -8.433 16.841 4.659 1.00 42.88 109 VAL A CA 1
ATOM 909 C C . VAL A 1 109 ? -9.921 17.179 4.715 1.00 42.88 109 VAL A C 1
ATOM 911 O O . VAL A 1 109 ? -10.646 16.931 3.752 1.00 42.88 109 VAL A O 1
ATOM 914 N N . ARG A 1 110 ? -10.388 17.866 5.768 1.00 43.12 110 ARG A N 1
ATOM 915 C CA . ARG A 1 110 ? -11.789 18.325 5.873 1.00 43.12 110 ARG A CA 1
ATOM 916 C C . ARG A 1 110 ? -12.245 19.198 4.702 1.00 43.12 110 ARG A C 1
ATOM 918 O O . ARG A 1 110 ? -13.440 19.267 4.421 1.00 43.12 110 ARG A O 1
ATOM 925 N N . ARG A 1 111 ? -11.321 19.868 4.003 1.00 43.38 111 ARG A N 1
ATOM 926 C CA . ARG A 1 111 ? -11.646 20.690 2.823 1.00 43.38 111 ARG A CA 1
ATOM 927 C C . ARG A 1 111 ? -11.794 19.881 1.536 1.00 43.38 111 ARG A C 1
ATOM 929 O O . ARG A 1 111 ? -12.279 20.421 0.545 1.00 43.38 111 ARG A O 1
ATOM 936 N N . ARG A 1 112 ? -11.405 18.606 1.525 1.00 44.34 112 ARG A N 1
ATOM 937 C CA . ARG A 1 112 ? -11.463 17.737 0.347 1.00 44.34 112 ARG A CA 1
ATOM 938 C C . ARG A 1 112 ? -12.169 16.444 0.726 1.00 44.34 112 ARG A C 1
ATOM 940 O O . ARG A 1 112 ? -11.554 15.413 0.942 1.00 44.34 112 ARG A O 1
ATOM 947 N N . ASN A 1 113 ? -13.492 16.538 0.793 1.00 39.31 113 ASN A N 1
ATOM 948 C CA . ASN A 1 113 ? -14.406 15.415 0.952 1.00 39.31 113 ASN A CA 1
ATOM 949 C C . ASN A 1 113 ? -14.257 14.459 -0.253 1.00 39.31 113 ASN A C 1
ATOM 951 O O . ASN A 1 113 ? -14.875 14.672 -1.294 1.00 39.31 113 ASN A O 1
ATOM 955 N N . THR A 1 114 ? -13.368 13.467 -0.165 1.00 45.84 114 THR A N 1
ATOM 956 C CA . THR A 1 114 ? -13.010 12.576 -1.288 1.00 45.84 114 THR A CA 1
ATOM 957 C C . THR A 1 114 ? -13.838 11.300 -1.366 1.00 45.84 114 THR A C 1
ATOM 959 O O . THR A 1 114 ? -13.503 10.415 -2.141 1.00 45.84 114 THR A O 1
ATOM 962 N N . GLY A 1 115 ? -14.949 11.212 -0.633 1.00 43.34 115 GLY A N 1
ATOM 963 C CA . GLY A 1 115 ? -15.987 10.212 -0.895 1.00 43.34 115 GLY A CA 1
ATOM 964 C C . GLY A 1 115 ? -15.700 8.788 -0.417 1.00 43.34 115 GLY A C 1
ATOM 965 O O . GLY A 1 115 ? -16.584 7.948 -0.547 1.00 43.34 115 GLY A O 1
ATOM 966 N N . THR A 1 116 ? -14.547 8.508 0.189 1.00 53.34 116 THR A N 1
ATOM 967 C CA . THR A 1 116 ? -14.260 7.180 0.744 1.00 53.34 116 THR A CA 1
ATOM 968 C C . THR A 1 116 ? -14.359 7.212 2.263 1.00 53.34 116 THR A C 1
ATOM 970 O O . THR A 1 116 ? -13.410 7.561 2.962 1.00 53.34 116 THR A O 1
ATOM 973 N N . VAL A 1 117 ? -15.540 6.887 2.785 1.00 60.03 117 VAL A N 1
ATOM 974 C CA . VAL A 1 117 ? -15.712 6.599 4.212 1.00 60.03 117 VAL A CA 1
ATOM 975 C C . VAL A 1 117 ? -15.230 5.170 4.417 1.00 60.03 117 VAL A C 1
ATOM 977 O O . VAL A 1 117 ? -15.849 4.243 3.901 1.00 60.03 117 VAL A O 1
ATOM 980 N N . LEU A 1 118 ? -14.118 4.986 5.131 1.00 69.31 118 LEU A N 1
ATOM 981 C CA . LEU A 1 118 ? -13.719 3.647 5.556 1.00 69.31 118 LEU A CA 1
ATOM 982 C C . LEU A 1 118 ? -14.829 3.089 6.465 1.00 69.31 118 LEU A C 1
ATOM 984 O O . LEU A 1 118 ? -15.249 3.795 7.388 1.00 69.31 118 LEU A O 1
ATOM 988 N N . PRO A 1 119 ? -15.354 1.883 6.190 1.00 73.19 119 PRO A N 1
ATOM 989 C CA . PRO A 1 119 ? -16.567 1.367 6.819 1.00 73.19 119 PRO A CA 1
ATOM 990 C C . PRO A 1 119 ? -16.285 0.824 8.225 1.00 73.19 119 PRO A C 1
ATOM 992 O O . PRO A 1 119 ? -16.409 -0.359 8.512 1.00 73.19 119 PRO A O 1
ATOM 995 N N . MET A 1 120 ? -15.889 1.721 9.122 1.00 85.44 120 MET A N 1
ATOM 996 C CA . MET A 1 120 ? -15.596 1.413 10.515 1.00 85.44 120 MET A CA 1
ATOM 997 C C . MET A 1 120 ? -16.820 0.806 11.205 1.00 85.44 120 MET A C 1
ATOM 999 O O . MET A 1 120 ? -17.906 1.391 11.176 1.00 85.44 120 MET A O 1
ATOM 1003 N N . GLY A 1 121 ? -16.636 -0.341 11.858 1.00 89.25 121 GLY A N 1
ATOM 1004 C CA . GLY A 1 121 ? -17.723 -1.068 12.505 1.00 89.25 121 GLY A CA 1
ATOM 1005 C C . GLY A 1 121 ? -18.657 -1.790 11.531 1.00 89.25 121 GLY A C 1
ATOM 1006 O O . GLY A 1 121 ? -19.811 -2.026 11.885 1.00 89.25 121 GLY A O 1
ATOM 1007 N N . GLN A 1 122 ? -18.190 -2.107 10.321 1.00 91.19 122 GLN A N 1
ATOM 1008 C CA . GLN A 1 122 ? -18.872 -2.982 9.363 1.00 91.19 122 GLN A CA 1
ATOM 1009 C C . GLN A 1 122 ? -18.028 -4.228 9.117 1.00 91.19 122 GLN A C 1
ATOM 1011 O O . GLN A 1 122 ? -16.824 -4.193 9.346 1.00 91.19 122 GLN A O 1
ATOM 1016 N N . ASP A 1 123 ? -18.676 -5.289 8.651 1.00 94.38 123 ASP A N 1
ATOM 1017 C CA . ASP A 1 123 ? -18.023 -6.518 8.208 1.00 94.38 123 ASP A CA 1
ATOM 1018 C C . ASP A 1 123 ? -17.284 -6.260 6.888 1.00 94.38 123 ASP A C 1
ATOM 1020 O O . ASP A 1 123 ? -17.910 -5.945 5.872 1.00 94.38 123 ASP A O 1
ATOM 1024 N N . ILE A 1 124 ? -15.952 -6.306 6.933 1.00 93.62 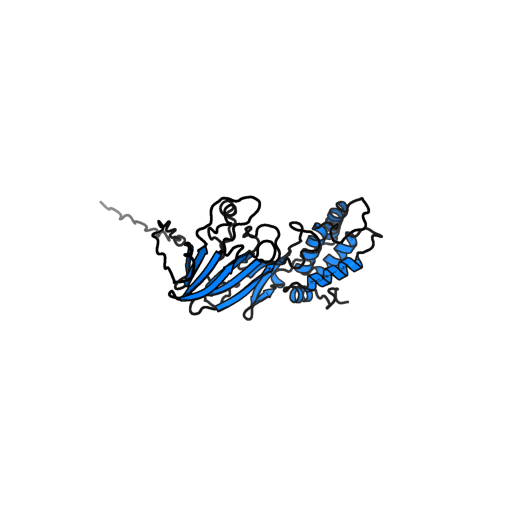124 ILE A N 1
ATOM 1025 C CA . ILE A 1 124 ? -15.075 -6.070 5.779 1.00 93.62 124 ILE A CA 1
ATOM 1026 C C . ILE A 1 124 ? -14.522 -7.370 5.195 1.00 93.62 124 ILE A C 1
ATOM 1028 O O . ILE A 1 124 ? -13.957 -7.338 4.102 1.00 93.62 124 ILE A O 1
ATOM 1032 N N . ASN A 1 125 ? -14.623 -8.487 5.915 1.00 93.50 125 ASN A N 1
ATOM 1033 C CA . ASN A 1 125 ? -13.983 -9.753 5.556 1.00 93.50 125 ASN A CA 1
ATOM 1034 C C . ASN A 1 125 ? -14.990 -10.876 5.213 1.00 93.50 125 ASN A C 1
ATOM 1036 O O . ASN A 1 125 ? -14.568 -11.968 4.827 1.00 93.50 125 ASN A O 1
ATOM 1040 N N . GLY A 1 126 ? -16.290 -10.599 5.350 1.00 93.56 126 GLY A N 1
ATOM 1041 C CA . GLY A 1 126 ? -17.410 -11.481 5.039 1.00 93.56 126 GLY A CA 1
ATOM 1042 C C . GLY A 1 126 ? -17.774 -12.486 6.136 1.00 93.56 126 GLY A C 1
ATOM 1043 O O . GLY A 1 126 ? -18.572 -13.390 5.870 1.00 93.56 126 GLY A O 1
ATOM 1044 N N . ASP A 1 127 ? -17.198 -12.393 7.340 1.00 94.31 127 A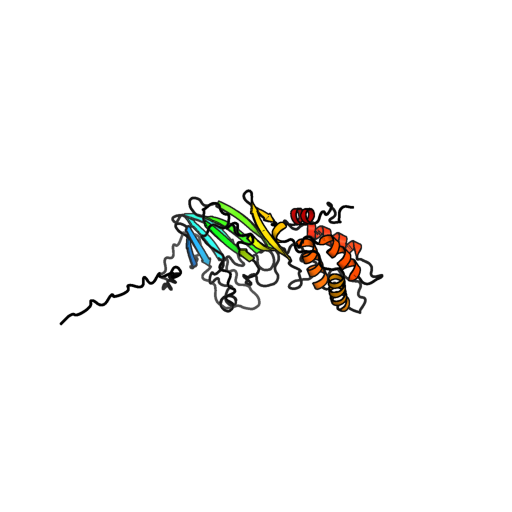SP A N 1
ATOM 1045 C CA . ASP A 1 127 ? -17.424 -13.356 8.428 1.00 94.31 127 ASP A CA 1
ATOM 1046 C C . ASP A 1 127 ? -18.636 -13.027 9.326 1.00 94.31 127 ASP A C 1
ATOM 1048 O O . ASP A 1 127 ? -18.997 -13.803 10.219 1.00 94.31 127 ASP A O 1
ATOM 1052 N N . GLY A 1 128 ? -19.312 -11.908 9.054 1.00 94.62 128 GLY A N 1
ATOM 1053 C CA . GLY A 1 128 ? -20.472 -11.419 9.790 1.00 94.62 128 GLY A CA 1
ATOM 1054 C C . GLY A 1 128 ? -20.141 -10.603 11.041 1.00 94.62 128 GLY A C 1
ATOM 1055 O O . GLY A 1 128 ? -21.073 -10.164 11.723 1.00 94.62 128 GLY A O 1
ATOM 1056 N N . GLN A 1 129 ? -18.865 -10.393 11.366 1.00 95.62 129 GLN A N 1
ATOM 1057 C CA . GLN A 1 129 ? -18.414 -9.573 12.489 1.00 95.62 129 GLN A CA 1
ATOM 1058 C C . GLN A 1 129 ? -17.858 -8.242 11.972 1.00 95.62 129 GLN A C 1
ATOM 1060 O O . GLN A 1 129 ? -17.308 -8.185 10.884 1.00 95.62 129 GLN A O 1
ATOM 1065 N N . PRO A 1 130 ? -18.046 -7.130 12.700 1.00 96.00 130 PRO A N 1
ATOM 1066 C CA . PRO A 1 130 ? -17.524 -5.845 12.259 1.00 96.00 130 PRO A CA 1
ATOM 1067 C C . PRO A 1 130 ? -16.014 -5.678 12.481 1.00 96.00 130 PRO A C 1
ATOM 1069 O O . PRO A 1 130 ? -15.461 -6.127 13.479 1.00 96.00 130 PRO A O 1
ATOM 1072 N N . GLU A 1 131 ? -15.348 -4.884 11.645 1.00 95.56 131 GLU A N 1
ATOM 1073 C CA . GLU A 1 131 ? -13.935 -4.542 11.818 1.00 95.56 131 GLU A CA 1
ATOM 1074 C C . GLU A 1 131 ? -13.685 -3.079 12.194 1.00 95.56 131 GLU A C 1
ATOM 1076 O O . GLU A 1 131 ? -14.442 -2.146 11.904 1.00 95.56 131 GLU A O 1
ATOM 1081 N N . LEU A 1 132 ? -12.534 -2.875 12.831 1.00 94.50 132 LEU A N 1
ATOM 1082 C CA . LEU A 1 132 ? -11.935 -1.596 13.151 1.00 94.50 132 LEU A CA 1
ATOM 1083 C C . LEU A 1 132 ? -10.570 -1.469 12.464 1.00 94.50 132 LEU A C 1
ATOM 1085 O O . LEU A 1 132 ? -9.704 -2.321 12.650 1.00 94.50 132 LEU A O 1
ATOM 1089 N N . VAL A 1 133 ? -10.338 -0.367 11.750 1.00 91.88 133 VAL A N 1
ATOM 1090 C CA . VAL A 1 133 ? -9.021 -0.014 11.203 1.00 91.88 133 VAL A CA 1
ATOM 1091 C C . VAL A 1 133 ? -8.438 1.193 11.935 1.00 91.88 133 VAL A C 1
ATOM 1093 O O . VAL A 1 133 ? -9.034 2.269 11.948 1.00 91.88 133 VAL A O 1
ATOM 1096 N N . ILE A 1 134 ? -7.257 1.029 12.534 1.00 91.12 134 ILE A N 1
ATOM 1097 C CA . ILE A 1 134 ? -6.507 2.101 13.205 1.00 91.12 134 ILE A CA 1
ATOM 1098 C C . ILE A 1 134 ? -5.220 2.368 12.442 1.00 91.12 134 ILE A C 1
ATOM 1100 O O . ILE A 1 134 ? -4.429 1.450 12.235 1.00 91.12 134 ILE A O 1
ATOM 1104 N N . PHE A 1 135 ? -4.971 3.624 12.085 1.00 88.25 135 PHE A N 1
ATOM 1105 C CA . PHE A 1 135 ? -3.730 4.012 11.425 1.00 88.25 135 PHE A CA 1
ATOM 1106 C C . PHE A 1 135 ? -2.707 4.525 12.426 1.00 88.25 135 PHE A C 1
ATOM 1108 O O . PHE A 1 135 ? -3.034 5.277 13.344 1.00 88.25 135 PHE A O 1
ATOM 1115 N N . GLU A 1 136 ? -1.457 4.132 12.213 1.00 88.06 136 GLU A N 1
ATOM 1116 C CA . GLU A 1 136 ? -0.272 4.622 12.905 1.00 88.06 136 GLU A CA 1
ATOM 1117 C C . GLU A 1 136 ? 0.639 5.309 11.890 1.00 88.06 136 GLU A C 1
ATOM 1119 O O . GLU A 1 136 ? 1.023 4.730 10.871 1.00 88.06 136 GLU A O 1
ATOM 1124 N N . SER A 1 137 ? 1.012 6.552 12.185 1.00 83.31 137 SER A N 1
ATOM 1125 C CA . SER A 1 137 ? 2.097 7.227 11.481 1.00 83.31 137 SER A CA 1
ATOM 1126 C C . SER A 1 137 ? 3.378 7.009 12.264 1.00 83.31 137 SER A C 1
ATOM 1128 O O . SER A 1 137 ? 3.387 7.246 13.462 1.00 83.31 137 SER A O 1
ATOM 1130 N N . GLY A 1 138 ? 4.461 6.599 11.612 1.00 77.44 138 GLY A N 1
ATOM 1131 C CA . GLY A 1 138 ? 5.816 6.586 12.168 1.00 77.44 138 GLY A CA 1
ATOM 1132 C C . GLY A 1 138 ? 6.640 7.802 11.743 1.00 77.44 138 GLY A C 1
ATOM 1133 O O . GLY A 1 138 ? 7.867 7.735 11.742 1.00 77.44 138 GLY A O 1
ATOM 1134 N N . GLY A 1 139 ? 5.989 8.898 11.338 1.00 74.75 139 GLY A N 1
ATOM 1135 C CA . GLY A 1 139 ? 6.664 10.083 10.809 1.00 74.75 139 GLY A CA 1
ATOM 1136 C C . GLY A 1 139 ? 7.048 9.884 9.347 1.00 74.75 139 GLY A C 1
ATOM 1137 O O . GLY A 1 139 ? 6.219 9.466 8.556 1.00 74.75 139 GLY A O 1
ATOM 1138 N N . GLN A 1 140 ? 8.297 10.170 8.981 1.00 65.50 140 GLN A N 1
ATOM 1139 C CA . GLN A 1 140 ? 8.781 10.041 7.595 1.00 65.50 140 GLN A CA 1
ATOM 1140 C C . GLN A 1 140 ? 9.110 8.598 7.171 1.00 65.50 140 GLN A C 1
ATOM 1142 O O . GLN A 1 140 ? 9.537 8.380 6.038 1.00 65.50 140 GLN A O 1
ATOM 1147 N N . ALA A 1 141 ? 9.002 7.622 8.079 1.00 62.88 141 ALA A N 1
ATOM 1148 C CA . ALA A 1 141 ? 9.590 6.305 7.864 1.00 62.88 141 ALA A CA 1
ATOM 1149 C C . ALA A 1 141 ? 8.575 5.158 7.814 1.00 62.88 141 ALA A C 1
ATOM 1151 O O . ALA A 1 141 ? 8.586 4.419 6.848 1.00 62.88 141 ALA A O 1
ATOM 1152 N N . ASP A 1 142 ? 7.697 4.975 8.797 1.00 78.31 142 ASP A N 1
ATOM 1153 C CA . ASP A 1 142 ? 6.961 3.704 8.863 1.00 78.31 142 ASP A CA 1
ATOM 1154 C C . ASP A 1 142 ? 5.486 3.914 9.174 1.00 78.31 142 ASP A C 1
ATOM 1156 O O . ASP A 1 142 ? 5.101 4.282 10.281 1.00 78.31 142 ASP A O 1
ATOM 1160 N N . HIS A 1 143 ? 4.643 3.679 8.181 1.00 82.19 143 HIS A N 1
ATOM 1161 C CA . HIS A 1 143 ? 3.201 3.814 8.293 1.00 82.19 143 HIS A CA 1
ATOM 1162 C C . HIS A 1 143 ? 2.530 2.454 8.392 1.00 82.19 143 HIS A C 1
ATOM 1164 O O . HIS A 1 143 ? 2.934 1.514 7.711 1.00 82.19 143 HIS A O 1
ATOM 1170 N N . ARG A 1 144 ? 1.497 2.339 9.231 1.00 88.50 144 ARG A N 1
ATOM 1171 C CA . ARG A 1 144 ? 0.800 1.068 9.452 1.00 88.50 144 ARG A CA 1
ATOM 1172 C C . ARG A 1 144 ? -0.699 1.251 9.566 1.00 88.50 144 ARG A C 1
ATOM 1174 O O . ARG A 1 144 ? -1.161 2.237 10.134 1.00 88.50 144 ARG A O 1
ATOM 1181 N N . ALA A 1 145 ? -1.441 0.252 9.107 1.00 90.69 145 ALA A N 1
ATOM 1182 C CA . ALA A 1 145 ? -2.835 0.058 9.474 1.00 90.69 145 ALA A CA 1
ATOM 1183 C C . ALA A 1 145 ? -2.966 -1.207 10.325 1.00 90.69 145 ALA A C 1
ATOM 1185 O O . ALA A 1 145 ? -2.463 -2.273 9.971 1.00 90.69 145 ALA A O 1
ATOM 1186 N N . PHE A 1 146 ? -3.647 -1.099 11.455 1.00 93.75 146 PHE A N 1
ATOM 1187 C CA . PHE A 1 146 ? -4.036 -2.232 12.278 1.00 93.75 146 PHE A CA 1
ATOM 1188 C C . PHE A 1 146 ? -5.496 -2.555 12.003 1.00 93.75 146 PHE A C 1
ATOM 1190 O O . PHE A 1 146 ? -6.345 -1.683 12.168 1.00 93.75 146 PHE A O 1
ATOM 1197 N N . VAL A 1 147 ? -5.772 -3.796 11.615 1.00 94.81 147 VAL A N 1
ATOM 1198 C CA . VAL A 1 147 ? -7.132 -4.288 11.390 1.00 94.81 147 VAL A CA 1
ATOM 1199 C C . VAL A 1 147 ? -7.508 -5.178 12.564 1.00 94.81 147 VAL A C 1
ATOM 1201 O O . VAL A 1 147 ? -6.787 -6.127 12.884 1.00 94.81 147 VAL A O 1
ATOM 1204 N N . PHE A 1 148 ? -8.620 -4.861 13.213 1.00 96.81 148 PHE A N 1
ATOM 1205 C CA . PHE A 1 148 ? -9.168 -5.618 14.328 1.00 96.81 148 PHE A CA 1
ATOM 1206 C C . PHE A 1 148 ? -10.575 -6.068 13.994 1.00 96.81 148 PHE A C 1
ATOM 1208 O O . PHE A 1 148 ? -11.365 -5.260 13.528 1.00 96.81 148 PHE A O 1
ATOM 1215 N N . GLN A 1 149 ? -10.896 -7.306 14.320 1.00 96.69 149 GLN A N 1
ATOM 1216 C CA . GLN A 1 149 ? -12.267 -7.761 14.436 1.00 96.69 149 GLN A CA 1
ATOM 1217 C C . GLN A 1 149 ? -12.811 -7.305 15.790 1.00 96.69 149 GLN A C 1
ATOM 1219 O O . GLN A 1 149 ? -12.155 -7.443 16.834 1.00 96.69 149 GLN A O 1
ATOM 1224 N N . ILE A 1 150 ? -14.002 -6.730 15.757 1.00 96.00 150 ILE A N 1
ATOM 1225 C CA . ILE A 1 150 ? -14.782 -6.299 16.910 1.00 96.00 150 ILE A CA 1
ATOM 1226 C C . ILE A 1 150 ? -16.175 -6.930 16.797 1.00 96.00 150 ILE A C 1
ATOM 1228 O O . ILE A 1 150 ? -16.648 -7.203 15.709 1.00 96.00 150 ILE A O 1
ATOM 1232 N N . GLY A 1 151 ? -16.851 -7.204 17.906 1.00 93.56 151 GLY A N 1
ATOM 1233 C CA . GLY A 1 151 ? -18.154 -7.879 17.873 1.00 93.56 151 GLY A CA 1
ATOM 1234 C C . GLY A 1 151 ? -18.307 -8.811 19.058 1.00 93.56 151 GLY A C 1
ATOM 1235 O O . GLY A 1 151 ? -18.193 -8.371 20.202 1.00 93.56 151 GLY A O 1
ATOM 1236 N N . ASP A 1 152 ? -18.526 -10.096 18.798 1.00 93.56 152 ASP A N 1
ATOM 1237 C CA . ASP A 1 152 ? -18.640 -11.099 19.863 1.00 93.56 152 ASP A CA 1
ATOM 1238 C C . ASP A 1 152 ? -17.314 -11.307 20.608 1.00 93.56 152 ASP A C 1
ATOM 1240 O O . ASP A 1 152 ? -17.291 -11.625 21.800 1.00 93.56 152 ASP A O 1
ATOM 1244 N N . HIS A 1 153 ? -16.194 -11.114 19.909 1.00 94.62 153 HIS A N 1
ATOM 1245 C CA . HIS A 1 153 ? -14.856 -11.184 20.473 1.00 94.62 153 HIS A CA 1
ATOM 1246 C C . HIS A 1 153 ? -13.931 -10.134 19.853 1.00 94.62 153 HIS A C 1
ATOM 1248 O O . HIS A 1 153 ? -14.172 -9.609 18.771 1.00 94.62 153 HIS A O 1
ATOM 1254 N N . PHE A 1 154 ? -12.864 -9.803 20.582 1.00 97.06 154 PHE A N 1
ATOM 1255 C CA . PHE A 1 154 ? -11.816 -8.906 20.108 1.00 97.06 154 PHE A CA 1
ATOM 1256 C C . PHE A 1 154 ? -10.653 -9.720 19.544 1.00 97.06 154 PHE A C 1
ATOM 1258 O O . PHE A 1 154 ? -10.079 -10.538 20.266 1.00 97.06 154 PHE A O 1
ATOM 1265 N N . CYS A 1 155 ? -10.269 -9.463 18.296 1.00 96.56 155 CYS A N 1
ATOM 1266 C CA . CYS A 1 155 ? -9.110 -10.096 17.674 1.00 96.56 155 CYS A CA 1
ATOM 1267 C C . CYS A 1 155 ? -8.357 -9.093 16.799 1.00 96.56 155 CYS A C 1
ATOM 1269 O O . CYS A 1 155 ? -8.964 -8.311 16.074 1.00 96.56 155 CYS A O 1
ATOM 1271 N N . LYS A 1 156 ? -7.022 -9.112 16.830 1.00 96.88 156 LYS A N 1
ATOM 1272 C CA . LYS A 1 156 ? -6.220 -8.377 15.847 1.00 96.88 156 LYS A CA 1
ATOM 1273 C C . LYS A 1 156 ? -6.021 -9.268 14.623 1.00 96.88 156 LYS A C 1
ATOM 1275 O O . LYS A 1 156 ? -5.269 -10.234 14.700 1.00 96.88 156 LYS A O 1
ATOM 1280 N N . LEU A 1 157 ? -6.657 -8.902 13.515 1.00 95.25 157 LEU A N 1
ATOM 1281 C CA . LEU A 1 157 ? -6.630 -9.649 12.260 1.00 95.25 157 LEU A CA 1
ATOM 1282 C C . LEU A 1 157 ? -5.338 -9.423 11.477 1.00 95.25 157 LEU A C 1
ATOM 1284 O O . LEU A 1 157 ? -4.728 -10.369 10.990 1.00 95.25 157 LEU A O 1
ATOM 1288 N N . ALA A 1 158 ? -4.898 -8.167 11.358 1.00 95.06 158 ALA A N 1
ATOM 1289 C CA . ALA A 1 158 ? -3.741 -7.840 10.532 1.00 95.06 158 ALA A CA 1
ATOM 1290 C C . ALA A 1 158 ? -2.975 -6.601 11.007 1.00 95.06 158 ALA A C 1
ATOM 1292 O O . ALA A 1 158 ? -3.478 -5.738 11.731 1.00 95.06 158 ALA A O 1
ATOM 1293 N N . THR A 1 159 ? -1.723 -6.521 10.557 1.00 93.50 159 THR A N 1
ATOM 1294 C CA . THR A 1 159 ? -0.964 -5.269 10.458 1.00 93.50 159 THR A CA 1
ATOM 1295 C C . THR A 1 159 ? -0.554 -5.115 9.006 1.00 93.50 159 THR A C 1
ATOM 1297 O O . THR A 1 159 ? 0.152 -5.974 8.488 1.00 93.50 159 THR A O 1
ATOM 1300 N N . LEU A 1 160 ? -1.018 -4.056 8.358 1.00 90.38 160 LEU A N 1
ATOM 1301 C CA . LEU A 1 160 ? -0.650 -3.723 6.990 1.00 90.38 160 LEU A CA 1
ATOM 1302 C C . LEU A 1 160 ? 0.449 -2.666 7.049 1.00 90.38 160 LEU A C 1
ATOM 1304 O O . LEU A 1 160 ? 0.235 -1.581 7.591 1.00 90.38 160 LEU A O 1
ATOM 1308 N N . GLU A 1 161 ? 1.628 -2.998 6.533 1.00 86.62 161 GLU A N 1
ATOM 1309 C CA . GLU A 1 161 ? 2.740 -2.056 6.416 1.00 86.62 161 GLU A CA 1
ATOM 1310 C C . GLU A 1 161 ? 2.502 -1.181 5.178 1.00 86.62 161 GLU A C 1
ATOM 1312 O O . GLU A 1 161 ? 2.504 -1.667 4.052 1.00 86.62 161 GLU A O 1
ATOM 1317 N N . LEU A 1 162 ? 2.284 0.114 5.395 1.00 76.88 162 LEU A N 1
ATOM 1318 C CA . LEU A 1 162 ? 2.027 1.110 4.348 1.00 76.88 162 LEU A CA 1
ATOM 1319 C C . LEU A 1 162 ? 3.323 1.799 3.880 1.00 76.88 162 LEU A C 1
ATOM 1321 O O . LEU A 1 162 ? 3.285 2.699 3.048 1.00 76.88 162 LEU A O 1
ATOM 1325 N N . GLY A 1 163 ? 4.471 1.390 4.429 1.00 72.25 163 GLY A N 1
ATOM 1326 C CA . GLY A 1 163 ? 5.807 1.788 3.992 1.00 72.25 163 GLY A CA 1
ATOM 1327 C C . GLY A 1 163 ? 6.220 3.234 4.301 1.00 72.25 163 GLY A C 1
ATOM 1328 O O . GLY A 1 163 ? 5.604 3.936 5.107 1.00 72.25 163 GLY A O 1
ATOM 1329 N N . LYS A 1 164 ? 7.325 3.640 3.659 1.00 69.12 164 LYS A N 1
ATOM 1330 C CA . LYS A 1 164 ? 7.976 4.956 3.760 1.00 69.12 164 LYS A CA 1
ATOM 1331 C C . LYS A 1 164 ? 7.315 5.935 2.799 1.00 69.12 164 LYS A C 1
ATOM 1333 O O . LYS A 1 164 ? 7.660 5.937 1.621 1.00 69.12 164 LYS A O 1
ATOM 1338 N N . SER A 1 165 ? 6.404 6.778 3.281 1.00 58.25 165 SER A N 1
ATOM 1339 C CA . SER A 1 165 ? 5.863 7.877 2.473 1.00 58.25 165 SER A CA 1
ATOM 1340 C C . SER A 1 165 ? 6.462 9.213 2.930 1.00 58.25 165 SER A C 1
ATOM 1342 O O . SER A 1 165 ? 6.355 9.583 4.095 1.00 58.25 165 SER A O 1
ATOM 1344 N N . ASP A 1 166 ? 7.104 9.947 2.015 1.00 46.56 166 ASP A N 1
ATOM 1345 C CA . ASP A 1 166 ? 7.640 11.300 2.284 1.00 46.56 166 ASP A CA 1
ATOM 1346 C C . ASP A 1 166 ? 6.542 12.375 2.318 1.00 46.56 166 ASP A C 1
ATOM 1348 O O . ASP A 1 166 ? 6.726 13.502 2.769 1.00 46.56 166 ASP A O 1
ATOM 1352 N N . LEU A 1 167 ? 5.348 12.043 1.845 1.00 44.81 167 LEU A N 1
ATOM 1353 C CA . LEU A 1 167 ? 4.292 13.017 1.672 1.00 44.81 167 LEU A CA 1
ATOM 1354 C C . LEU A 1 167 ? 3.035 12.517 2.341 1.00 44.81 167 LEU A C 1
ATOM 1356 O O . LEU A 1 167 ? 2.319 11.696 1.783 1.00 44.81 167 LEU A O 1
ATOM 1360 N N . ARG A 1 168 ? 2.771 13.104 3.512 1.00 48.66 168 ARG A N 1
ATOM 1361 C CA . ARG A 1 168 ? 1.431 13.316 4.054 1.00 48.66 168 ARG A CA 1
ATOM 1362 C C . ARG A 1 168 ? 0.504 12.125 3.784 1.00 48.66 168 ARG A C 1
ATOM 1364 O O . ARG A 1 168 ? -0.371 12.196 2.926 1.00 48.66 168 ARG A O 1
ATOM 1371 N N . LEU A 1 169 ? 0.609 11.097 4.623 1.00 45.50 169 LEU A N 1
ATOM 1372 C CA . LEU A 1 169 ? -0.456 10.111 4.863 1.00 45.50 169 LEU A CA 1
ATOM 1373 C C . LEU A 1 169 ? -1.861 10.711 5.081 1.00 45.50 169 LEU A C 1
ATOM 1375 O O . LEU A 1 169 ? -2.840 9.981 5.183 1.00 45.50 169 LEU A O 1
ATOM 1379 N N . THR A 1 170 ? -1.981 12.033 5.174 1.00 46.41 170 THR A N 1
ATOM 1380 C CA . THR A 1 170 ? -3.249 12.745 5.110 1.00 46.41 170 THR A CA 1
ATOM 1381 C C . THR A 1 170 ? -3.874 12.742 3.711 1.00 46.41 170 THR A C 1
ATOM 1383 O O . THR A 1 170 ? -4.832 13.479 3.519 1.00 46.41 170 THR A O 1
ATOM 1386 N N . ASP A 1 171 ? -3.360 12.017 2.707 1.00 58.12 171 ASP A N 1
ATOM 1387 C CA . ASP A 1 171 ? -4.178 11.699 1.533 1.00 58.12 171 ASP A CA 1
ATOM 1388 C C . ASP A 1 171 ? -4.934 10.379 1.774 1.00 58.12 171 ASP A C 1
ATOM 1390 O O . ASP A 1 171 ? -4.420 9.308 1.437 1.00 58.12 171 ASP A O 1
ATOM 1394 N N . PRO A 1 172 ? -6.162 10.422 2.336 1.00 51.16 172 PRO A N 1
ATOM 1395 C CA . PRO A 1 172 ? -6.995 9.236 2.549 1.00 51.16 172 PRO A CA 1
ATOM 1396 C C . PRO A 1 172 ? -7.373 8.520 1.242 1.00 51.16 172 PRO A C 1
ATOM 1398 O O . PRO A 1 172 ? -8.077 7.519 1.282 1.00 51.16 172 PRO A O 1
ATOM 1401 N N . ARG A 1 173 ? -6.937 9.010 0.073 1.00 56.84 173 ARG A N 1
ATOM 1402 C CA . ARG A 1 173 ? -7.058 8.293 -1.202 1.00 56.84 173 ARG A CA 1
ATOM 1403 C C . ARG A 1 173 ? -6.072 7.134 -1.342 1.00 56.84 173 ARG A C 1
ATOM 1405 O O . ARG A 1 173 ? -6.310 6.280 -2.182 1.00 56.84 173 ARG A O 1
ATOM 1412 N N . ARG A 1 174 ? -4.972 7.118 -0.579 1.00 72.62 174 ARG A N 1
ATOM 1413 C CA . ARG A 1 174 ? -3.895 6.120 -0.736 1.00 72.62 174 ARG A CA 1
ATOM 1414 C C . ARG A 1 174 ? -4.067 4.863 0.108 1.00 72.62 174 ARG A C 1
ATOM 1416 O O . ARG A 1 174 ? -3.296 3.932 -0.058 1.00 72.62 174 ARG A O 1
ATOM 1423 N N . PHE A 1 175 ? -5.044 4.836 1.011 1.00 81.25 175 PHE A N 1
ATOM 1424 C CA . PHE A 1 175 ? -5.535 3.600 1.606 1.00 81.25 175 PHE A CA 1
ATOM 1425 C C . PHE A 1 175 ? -7.056 3.609 1.545 1.00 81.25 175 PHE A C 1
ATOM 1427 O O . PHE A 1 175 ? -7.699 4.485 2.125 1.00 81.25 175 PHE A O 1
ATOM 1434 N N . VAL A 1 176 ? -7.632 2.623 0.871 1.00 85.50 176 VAL A N 1
ATOM 1435 C CA . VAL A 1 176 ? -9.077 2.494 0.694 1.00 85.50 176 VAL A CA 1
ATOM 1436 C C . VAL A 1 176 ? -9.484 1.049 0.938 1.00 85.50 176 VAL A C 1
ATOM 1438 O O . VAL A 1 176 ? -8.839 0.144 0.431 1.00 85.50 176 VAL A O 1
ATOM 1441 N N . LEU A 1 177 ? -10.574 0.847 1.677 1.00 87.75 177 LEU A N 1
ATOM 1442 C CA . LEU A 1 177 ? -11.312 -0.413 1.677 1.00 87.75 177 LEU A CA 1
ATOM 1443 C C . LEU A 1 177 ? -12.485 -0.280 0.715 1.00 87.75 177 LEU A C 1
ATOM 1445 O O . LEU A 1 177 ? -13.289 0.648 0.854 1.00 87.75 177 LEU A O 1
ATOM 1449 N N . ARG A 1 178 ? -12.576 -1.178 -0.261 1.00 91.06 178 ARG A N 1
ATOM 1450 C CA . ARG A 1 178 ? -13.653 -1.180 -1.249 1.00 91.06 178 ARG A CA 1
ATOM 1451 C C . ARG A 1 178 ? -13.889 -2.587 -1.773 1.00 91.06 178 ARG A C 1
ATOM 1453 O O . ARG A 1 178 ? -12.930 -3.276 -2.063 1.00 91.06 178 ARG A O 1
ATOM 1460 N N . ASP A 1 179 ? -15.157 -2.928 -1.972 1.00 93.50 179 ASP A N 1
ATOM 1461 C CA . ASP A 1 179 ? -15.581 -4.108 -2.726 1.00 93.50 179 ASP A CA 1
ATOM 1462 C C . ASP A 1 179 ? -15.255 -3.899 -4.217 1.00 93.50 179 ASP A C 1
ATOM 1464 O O . ASP A 1 179 ? -15.847 -3.035 -4.889 1.00 93.50 179 ASP A O 1
ATOM 1468 N N . MET A 1 180 ? -14.235 -4.606 -4.699 1.00 94.88 180 MET A N 1
ATOM 1469 C CA . MET A 1 180 ? -13.711 -4.487 -6.059 1.00 94.88 180 MET A CA 1
ATOM 1470 C C . MET A 1 180 ? -14.257 -5.558 -7.007 1.00 94.88 180 MET A C 1
ATOM 1472 O O . MET A 1 180 ? -14.226 -5.337 -8.222 1.00 94.88 180 MET A O 1
ATOM 1476 N N . ASP A 1 181 ? -14.756 -6.683 -6.492 1.00 95.88 181 ASP A N 1
ATOM 1477 C CA . ASP A 1 181 ? -15.194 -7.834 -7.294 1.00 95.88 181 ASP A CA 1
ATOM 1478 C C . ASP A 1 181 ? -16.674 -8.229 -7.103 1.00 95.88 181 ASP A C 1
ATOM 1480 O O . ASP A 1 181 ? -17.198 -9.059 -7.851 1.00 95.88 181 ASP A O 1
ATOM 1484 N N . GLY A 1 182 ? -17.386 -7.558 -6.199 1.00 94.81 182 GLY A N 1
ATOM 1485 C CA . GLY A 1 182 ? -18.804 -7.744 -5.917 1.00 94.81 182 GLY A CA 1
ATOM 1486 C C . GLY A 1 182 ? -19.108 -8.871 -4.929 1.00 94.81 182 GLY A C 1
ATOM 1487 O O . GLY A 1 182 ? -20.277 -9.268 -4.834 1.00 94.81 182 GLY A O 1
ATOM 1488 N N . ASP A 1 183 ? -18.108 -9.410 -4.225 1.00 94.44 183 ASP A N 1
ATOM 1489 C CA . ASP A 1 183 ? -18.279 -10.504 -3.263 1.00 94.44 183 ASP A CA 1
ATOM 1490 C C . ASP A 1 183 ? -18.718 -10.043 -1.858 1.00 94.44 183 ASP A C 1
ATOM 1492 O O . ASP A 1 183 ? -19.032 -10.880 -1.006 1.00 94.44 183 ASP A O 1
ATOM 1496 N N . ARG A 1 184 ? -18.859 -8.723 -1.653 1.00 91.19 184 ARG A N 1
ATOM 1497 C CA . ARG A 1 184 ? -19.183 -8.049 -0.379 1.00 91.19 184 ARG A CA 1
ATOM 1498 C C . ARG A 1 184 ? -18.091 -8.119 0.688 1.00 91.19 184 ARG A C 1
ATOM 1500 O O . ARG A 1 184 ? -18.330 -7.634 1.793 1.00 91.19 184 ARG A O 1
ATOM 1507 N N . CYS A 1 185 ? -16.922 -8.656 0.376 1.00 93.38 185 CYS A N 1
ATOM 1508 C CA . CYS A 1 185 ? -15.707 -8.423 1.137 1.00 93.38 185 CYS A CA 1
ATOM 1509 C C . CYS A 1 185 ? -15.029 -7.167 0.580 1.00 93.38 185 CYS A C 1
ATOM 1511 O O . CYS A 1 185 ? -15.244 -6.766 -0.561 1.00 93.38 185 CYS A O 1
ATOM 1513 N N . LEU A 1 186 ? -14.242 -6.483 1.404 1.00 94.00 186 LEU A N 1
ATOM 1514 C CA . LEU A 1 186 ? -13.558 -5.268 0.980 1.00 94.00 186 LEU A CA 1
ATOM 1515 C C . LEU A 1 186 ? -12.078 -5.545 0.767 1.00 94.00 186 LEU A C 1
ATOM 1517 O O . LEU A 1 186 ? -11.370 -5.984 1.674 1.00 94.00 186 LEU A O 1
ATOM 1521 N N . GLU A 1 187 ? -11.578 -5.190 -0.409 1.00 94.75 187 GLU A N 1
ATOM 1522 C CA . GLU A 1 187 ? -10.152 -5.142 -0.667 1.00 94.75 187 GLU A CA 1
ATOM 1523 C C . GLU A 1 187 ? -9.515 -3.886 -0.083 1.00 94.75 187 GLU A C 1
ATOM 1525 O O . GLU A 1 187 ? -10.039 -2.777 -0.211 1.00 94.75 187 GLU A O 1
ATOM 1530 N N . ALA A 1 188 ? -8.323 -4.055 0.489 1.00 92.69 188 ALA A N 1
ATOM 1531 C CA . ALA A 1 188 ? -7.443 -2.955 0.841 1.00 92.69 188 ALA A CA 1
ATOM 1532 C C . ALA A 1 188 ? -6.616 -2.543 -0.380 1.00 92.69 188 ALA A C 1
ATOM 1534 O O . ALA A 1 188 ? -5.719 -3.263 -0.814 1.00 92.69 188 ALA A O 1
ATOM 1535 N N . VAL A 1 189 ? -6.912 -1.365 -0.915 1.00 91.31 189 VAL A N 1
ATOM 1536 C CA . VAL A 1 189 ? -6.132 -0.700 -1.958 1.00 91.31 189 VAL A CA 1
ATOM 1537 C C . VAL 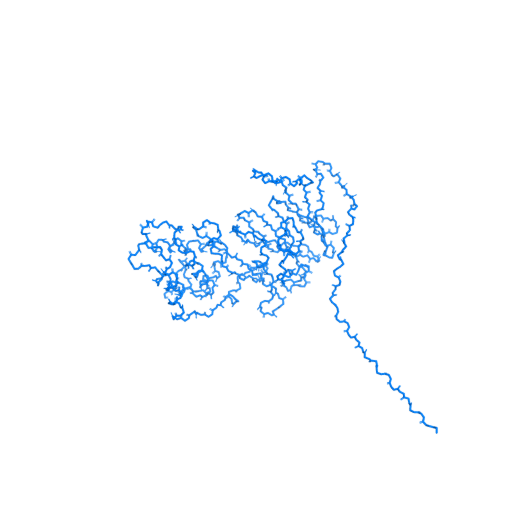A 1 189 ? -5.141 0.229 -1.276 1.00 91.31 189 VAL A C 1
ATOM 1539 O O . VAL A 1 189 ? -5.555 1.140 -0.555 1.00 91.31 189 VAL A O 1
ATOM 1542 N N . LEU A 1 190 ? -3.847 -0.014 -1.465 1.00 89.25 190 LEU A N 1
ATOM 1543 C CA . LEU A 1 190 ? -2.778 0.772 -0.854 1.00 89.25 190 LEU A CA 1
ATOM 1544 C C . LEU A 1 190 ? -1.546 0.869 -1.749 1.00 89.25 190 LEU A C 1
ATOM 1546 O O . LEU A 1 190 ? -1.432 0.151 -2.730 1.00 89.25 190 LEU A O 1
ATOM 1550 N N . ASP A 1 191 ? -0.612 1.747 -1.409 1.00 87.12 191 ASP A N 1
ATOM 1551 C CA . ASP A 1 191 ? 0.651 1.879 -2.135 1.00 87.12 191 ASP A CA 1
ATOM 1552 C C . ASP A 1 191 ? 1.752 0.993 -1.520 1.00 87.12 191 ASP A C 1
ATOM 1554 O O . ASP A 1 191 ? 2.029 1.071 -0.321 1.00 87.12 191 ASP A O 1
ATOM 1558 N N . ASP A 1 192 ? 2.446 0.204 -2.341 1.00 87.38 192 ASP A N 1
ATOM 1559 C CA . ASP A 1 192 ? 3.691 -0.470 -1.969 1.00 87.38 192 ASP A CA 1
ATOM 1560 C C . ASP A 1 192 ? 4.889 0.459 -2.212 1.00 87.38 192 ASP A C 1
ATOM 1562 O O . ASP A 1 192 ? 5.275 0.760 -3.346 1.00 87.38 192 ASP A O 1
ATOM 1566 N N . TRP A 1 193 ? 5.498 0.903 -1.114 1.00 83.25 193 TRP A N 1
ATOM 1567 C CA . TRP A 1 193 ? 6.659 1.799 -1.107 1.00 83.25 193 TRP A CA 1
ATOM 1568 C C . TRP A 1 193 ? 7.995 1.070 -0.993 1.00 83.25 193 TRP A C 1
ATOM 1570 O O . TRP A 1 193 ? 9.045 1.713 -0.902 1.00 83.25 193 TRP A O 1
ATOM 1580 N N . THR A 1 194 ? 7.999 -0.265 -0.990 1.00 81.19 194 THR A N 1
ATOM 1581 C CA . THR A 1 194 ? 9.234 -1.036 -0.795 1.00 81.19 194 THR A CA 1
ATOM 1582 C C . THR A 1 194 ? 10.265 -0.739 -1.887 1.00 81.19 194 THR A C 1
ATOM 1584 O O . THR A 1 194 ? 11.470 -0.758 -1.633 1.00 81.19 194 THR A O 1
ATOM 1587 N N . CYS A 1 195 ? 9.790 -0.363 -3.079 1.00 75.06 195 CYS A N 1
ATOM 1588 C CA . CYS A 1 195 ? 10.599 0.002 -4.237 1.00 75.06 195 CYS A CA 1
ATOM 1589 C C . CYS A 1 195 ? 10.806 1.524 -4.393 1.00 75.06 195 CYS A C 1
ATOM 1591 O O . CYS A 1 195 ? 10.983 2.012 -5.509 1.00 75.06 195 CYS A O 1
ATOM 1593 N N . GLY A 1 196 ? 10.825 2.292 -3.298 1.00 65.12 196 GLY A N 1
ATOM 1594 C CA . GLY A 1 196 ? 11.172 3.723 -3.283 1.00 65.12 196 GLY A CA 1
ATOM 1595 C C . GLY A 1 196 ? 12.662 4.005 -3.538 1.00 65.12 196 GLY A C 1
ATOM 1596 O O . GLY A 1 196 ? 13.355 4.578 -2.702 1.00 65.12 196 GLY A O 1
ATOM 1597 N N . TRP A 1 197 ? 13.171 3.543 -4.676 1.00 60.91 197 TRP A N 1
ATOM 1598 C CA . TRP A 1 197 ? 14.568 3.575 -5.100 1.00 60.91 197 TRP A CA 1
ATOM 1599 C C . TRP A 1 197 ? 15.176 4.964 -5.190 1.00 60.91 197 TRP A C 1
ATOM 1601 O O . TRP A 1 197 ? 14.709 5.743 -6.011 1.00 60.91 197 TRP A O 1
ATOM 1611 N N . GLY A 1 198 ? 16.294 5.201 -4.486 1.00 52.28 198 GLY A N 1
ATOM 1612 C CA . GLY A 1 198 ? 17.356 6.166 -4.843 1.00 52.28 198 GLY A CA 1
ATOM 1613 C C . GLY A 1 198 ? 16.970 7.646 -4.954 1.00 52.28 198 GLY A C 1
ATOM 1614 O O . GLY A 1 198 ? 17.837 8.511 -4.972 1.00 52.28 198 GLY A O 1
ATOM 1615 N N . THR A 1 199 ? 15.690 7.965 -4.989 1.00 49.88 199 THR A N 1
ATOM 1616 C CA . THR A 1 199 ? 15.151 9.305 -4.985 1.00 49.88 199 THR A CA 1
ATOM 1617 C C . THR A 1 199 ? 14.790 9.607 -3.546 1.00 49.88 199 THR A C 1
ATOM 1619 O O . THR A 1 199 ? 13.897 8.973 -2.980 1.00 49.88 199 THR A O 1
ATOM 1622 N N . CYS A 1 200 ? 15.504 10.539 -2.922 1.00 44.47 200 CYS A N 1
ATOM 1623 C CA . CYS A 1 200 ? 15.059 11.055 -1.643 1.00 44.47 200 CYS A CA 1
ATOM 1624 C C . CYS A 1 200 ? 13.670 11.687 -1.830 1.00 44.47 200 CYS A C 1
ATOM 1626 O O . CYS A 1 200 ? 13.451 12.527 -2.703 1.00 44.47 200 CYS A O 1
ATOM 1628 N N . GLY A 1 201 ? 12.721 11.238 -1.018 1.00 56.81 201 GLY A N 1
ATOM 1629 C CA . GLY A 1 201 ? 11.453 11.916 -0.838 1.00 56.81 201 GLY A CA 1
ATOM 1630 C C . GLY A 1 201 ? 10.363 11.662 -1.890 1.00 56.81 201 GLY A C 1
ATOM 1631 O O . GLY A 1 201 ? 10.148 10.541 -2.346 1.00 56.81 201 GLY A O 1
ATOM 1632 N N . ALA A 1 202 ? 9.657 12.733 -2.256 1.00 47.78 202 ALA A N 1
ATOM 1633 C CA . ALA A 1 202 ? 8.453 12.799 -3.095 1.00 47.78 202 ALA A CA 1
ATOM 1634 C C . ALA A 1 202 ? 8.513 12.125 -4.483 1.00 47.78 202 ALA A C 1
ATOM 1636 O O . ALA A 1 202 ? 7.483 11.994 -5.147 1.00 47.78 202 ALA A O 1
ATOM 1637 N N . ALA A 1 203 ? 9.701 11.737 -4.948 1.00 50.28 203 ALA A N 1
ATOM 1638 C CA . ALA A 1 203 ? 9.909 11.094 -6.242 1.00 50.28 203 ALA A CA 1
ATOM 1639 C C . ALA A 1 203 ? 9.936 9.555 -6.174 1.00 50.28 203 ALA A C 1
ATOM 1641 O O . ALA A 1 203 ? 9.968 8.918 -7.228 1.00 50.28 203 ALA A O 1
ATOM 1642 N N . ALA A 1 204 ? 9.855 8.964 -4.973 1.00 62.47 204 ALA A N 1
ATOM 1643 C CA . ALA A 1 204 ? 9.742 7.520 -4.811 1.00 62.47 204 ALA A CA 1
ATOM 1644 C C . ALA A 1 204 ? 8.488 7.004 -5.535 1.00 62.47 204 ALA A C 1
ATOM 1646 O O . ALA A 1 204 ? 7.365 7.462 -5.308 1.00 62.47 204 ALA A O 1
ATOM 1647 N N . ALA A 1 205 ? 8.694 6.067 -6.457 1.00 69.81 205 ALA A N 1
ATOM 1648 C CA . ALA A 1 205 ? 7.619 5.434 -7.194 1.00 69.81 205 ALA A CA 1
ATOM 1649 C C . ALA A 1 205 ? 6.908 4.422 -6.285 1.00 69.81 205 ALA A C 1
ATOM 1651 O O . ALA A 1 205 ? 7.331 3.277 -6.171 1.00 69.81 205 ALA A O 1
ATOM 1652 N N . ALA A 1 206 ? 5.846 4.869 -5.619 1.00 81.06 206 ALA A N 1
ATOM 1653 C CA . ALA A 1 206 ? 4.869 3.969 -5.026 1.00 81.06 206 ALA A CA 1
ATOM 1654 C C . ALA A 1 206 ? 4.020 3.340 -6.134 1.00 81.06 206 ALA A C 1
ATOM 1656 O O . ALA A 1 206 ? 3.716 4.003 -7.134 1.00 81.06 206 ALA A O 1
ATOM 1657 N N . VAL A 1 207 ? 3.650 2.078 -5.953 1.00 88.25 207 VAL A N 1
ATOM 1658 C CA . VAL A 1 207 ? 2.773 1.356 -6.873 1.00 88.25 207 VAL A CA 1
ATOM 1659 C C . VAL A 1 207 ? 1.568 0.823 -6.119 1.00 88.25 207 VAL A C 1
ATOM 1661 O O . VAL A 1 207 ? 1.710 0.285 -5.025 1.00 88.25 207 VAL A O 1
ATOM 1664 N N . GLU A 1 208 ? 0.386 0.992 -6.700 1.00 91.12 208 GLU A N 1
ATOM 1665 C CA . GLU A 1 208 ? -0.855 0.507 -6.108 1.00 91.12 208 GLU A CA 1
ATOM 1666 C C . GLU A 1 208 ? -0.836 -1.029 -6.032 1.00 91.12 208 GLU A C 1
ATOM 1668 O O . GLU A 1 208 ? -0.528 -1.724 -7.005 1.00 91.12 208 GLU A O 1
ATOM 1673 N N . VAL A 1 209 ? -1.174 -1.553 -4.862 1.00 93.94 209 VAL A N 1
ATOM 1674 C CA . VAL A 1 209 ? -1.427 -2.961 -4.586 1.00 93.94 209 VAL A CA 1
ATOM 1675 C C . VAL A 1 209 ? -2.838 -3.113 -4.045 1.00 93.94 209 VAL A C 1
ATOM 1677 O O . VAL A 1 209 ? -3.330 -2.291 -3.271 1.00 93.94 209 VAL A O 1
ATOM 1680 N N . ILE A 1 210 ? -3.485 -4.198 -4.450 1.00 95.94 210 ILE A N 1
ATOM 1681 C CA . ILE A 1 210 ? -4.806 -4.580 -3.969 1.00 95.94 210 ILE A CA 1
ATOM 1682 C C . ILE A 1 210 ? -4.613 -5.832 -3.125 1.00 95.94 210 ILE A C 1
ATOM 1684 O O . ILE A 1 210 ? -4.076 -6.827 -3.611 1.00 95.94 210 ILE A O 1
ATOM 1688 N N . LEU A 1 211 ? -5.028 -5.784 -1.865 1.00 96.31 211 LEU A N 1
ATOM 1689 C CA . LEU A 1 211 ? -4.999 -6.922 -0.956 1.00 96.31 211 LEU A CA 1
ATOM 1690 C C . LEU A 1 211 ? -6.428 -7.381 -0.667 1.00 96.31 211 LEU A C 1
ATOM 1692 O O . LEU A 1 211 ? -7.276 -6.563 -0.321 1.00 96.31 211 LEU A O 1
ATOM 1696 N N . ARG A 1 212 ? -6.677 -8.687 -0.737 1.00 96.62 212 ARG A N 1
ATOM 1697 C CA . ARG A 1 212 ? -7.953 -9.317 -0.377 1.00 96.62 212 ARG A CA 1
ATOM 1698 C C . ARG A 1 212 ? -7.780 -10.188 0.857 1.00 96.62 212 ARG A C 1
ATOM 1700 O O . ARG A 1 212 ? -6.746 -10.836 1.013 1.00 96.62 212 ARG A O 1
ATOM 1707 N N . TRP A 1 213 ? -8.790 -10.226 1.718 1.00 96.12 213 TRP A N 1
ATOM 1708 C CA . TRP A 1 213 ? -8.822 -11.163 2.835 1.00 96.12 213 TRP A CA 1
ATOM 1709 C C . TRP A 1 213 ? -9.076 -12.591 2.341 1.00 96.12 213 TRP A C 1
ATOM 1711 O O . TRP A 1 213 ? -10.113 -12.869 1.744 1.00 96.12 213 TRP A O 1
ATOM 1721 N N . ARG A 1 214 ? -8.130 -13.502 2.576 1.00 95.00 214 ARG A N 1
ATOM 1722 C CA . ARG A 1 214 ? -8.260 -14.937 2.293 1.00 95.00 214 ARG A CA 1
ATOM 1723 C C . ARG A 1 214 ? -7.477 -15.743 3.315 1.00 95.00 214 ARG A C 1
ATOM 1725 O O . ARG A 1 214 ? -6.371 -15.368 3.696 1.00 95.00 214 ARG A O 1
ATOM 1732 N N . ASP A 1 215 ? -8.057 -16.853 3.758 1.00 93.75 215 ASP A N 1
ATOM 1733 C CA . ASP A 1 215 ? -7.416 -17.798 4.682 1.00 93.75 215 ASP A CA 1
ATOM 1734 C C . ASP A 1 215 ? -6.884 -17.143 5.971 1.00 93.75 215 ASP A C 1
ATOM 1736 O O . ASP A 1 215 ? -5.831 -17.504 6.496 1.00 93.75 215 ASP A O 1
ATOM 1740 N N . GLY A 1 216 ? -7.618 -16.152 6.489 1.00 92.31 216 GLY A N 1
ATOM 1741 C CA . GLY A 1 216 ? -7.277 -15.470 7.738 1.00 92.31 216 GLY A CA 1
ATOM 1742 C C . GLY A 1 216 ? -6.188 -14.399 7.619 1.00 92.31 216 GLY A C 1
ATOM 1743 O O . GLY A 1 216 ? -5.675 -13.952 8.645 1.00 92.31 216 GLY A O 1
ATOM 1744 N N . CYS A 1 217 ? -5.807 -13.980 6.408 1.00 94.31 217 CYS A N 1
ATOM 1745 C CA . CYS A 1 217 ? -4.879 -12.869 6.207 1.00 94.31 217 CYS A CA 1
ATOM 1746 C C . CYS A 1 217 ? -5.177 -12.066 4.931 1.00 94.31 217 CYS A C 1
ATOM 1748 O O . CYS A 1 217 ? -5.895 -12.508 4.038 1.00 94.31 217 CYS A O 1
ATOM 1750 N N . TYR A 1 218 ? -4.610 -10.862 4.834 1.00 94.94 218 TYR A N 1
ATOM 1751 C CA . TYR A 1 218 ? -4.622 -10.092 3.590 1.00 94.94 218 TYR A CA 1
ATOM 1752 C C . TYR A 1 218 ? -3.546 -10.619 2.634 1.00 94.94 218 TYR A C 1
ATOM 1754 O O . TYR A 1 218 ? -2.365 -10.643 2.981 1.00 94.94 218 TYR A O 1
ATOM 1762 N N . GLN A 1 219 ? -3.953 -11.000 1.424 1.00 96.06 219 GLN A N 1
ATOM 1763 C CA . GLN A 1 219 ? -3.093 -11.521 0.361 1.00 96.06 219 GLN A CA 1
ATOM 1764 C C . GLN A 1 219 ? -3.226 -10.660 -0.908 1.00 96.06 219 GLN A C 1
ATOM 1766 O O . GLN A 1 219 ? -4.313 -10.143 -1.166 1.00 96.06 219 GLN A O 1
ATOM 1771 N N . PRO A 1 220 ? -2.174 -10.502 -1.734 1.00 97.12 220 PRO A N 1
ATOM 1772 C CA . PRO A 1 220 ? -2.280 -9.761 -2.991 1.00 97.12 220 PRO A CA 1
ATOM 1773 C C . PRO A 1 220 ? -3.331 -10.347 -3.949 1.00 97.12 220 PRO A C 1
ATOM 1775 O O . PRO A 1 220 ? -3.244 -11.504 -4.362 1.00 97.12 220 PRO A O 1
ATOM 1778 N N . ALA A 1 221 ? -4.296 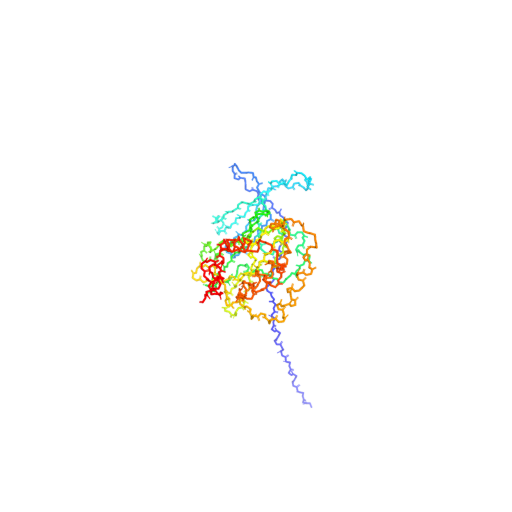-9.523 -4.356 1.00 97.88 221 ALA A N 1
ATOM 1779 C CA . ALA A 1 221 ? -5.359 -9.861 -5.300 1.00 97.88 221 ALA A CA 1
ATOM 1780 C C . ALA A 1 221 ? -4.885 -9.648 -6.747 1.00 97.88 221 ALA A C 1
ATOM 1782 O O . ALA A 1 221 ? -5.284 -8.710 -7.440 1.00 97.88 221 ALA A O 1
ATOM 1783 N N . THR A 1 222 ? -3.961 -10.501 -7.194 1.00 97.94 222 THR A N 1
ATOM 1784 C CA . THR A 1 222 ? -3.296 -10.370 -8.506 1.00 97.94 222 THR A CA 1
ATOM 1785 C C . THR A 1 222 ? -4.257 -10.413 -9.697 1.00 97.94 222 THR A C 1
ATOM 1787 O O . THR A 1 222 ? -3.984 -9.814 -10.735 1.00 97.94 222 THR A O 1
ATOM 1790 N N . ASP A 1 223 ? -5.403 -11.071 -9.549 1.00 97.94 223 ASP A N 1
ATOM 1791 C CA . ASP A 1 223 ? -6.510 -11.071 -10.503 1.00 97.94 223 ASP A CA 1
ATOM 1792 C C . ASP A 1 223 ? -7.116 -9.674 -10.699 1.00 97.94 223 ASP A C 1
ATOM 1794 O O . ASP A 1 223 ? -7.388 -9.291 -11.836 1.00 97.94 223 ASP A O 1
ATOM 1798 N N . LEU A 1 224 ? -7.249 -8.891 -9.622 1.00 97.81 224 LEU A N 1
ATOM 1799 C CA . LEU A 1 224 ? -7.765 -7.517 -9.664 1.00 97.81 224 LEU A CA 1
ATOM 1800 C C . LEU A 1 224 ? -6.710 -6.496 -10.091 1.00 97.81 224 LEU A C 1
ATOM 1802 O O . LEU A 1 224 ? -7.045 -5.454 -10.649 1.00 97.81 224 LEU A O 1
ATOM 1806 N N . MET A 1 225 ? -5.433 -6.785 -9.837 1.00 97.56 225 MET A N 1
ATOM 1807 C CA . MET A 1 225 ? -4.322 -5.911 -10.226 1.00 97.56 225 MET A CA 1
ATOM 1808 C C . MET A 1 225 ? -3.954 -6.035 -11.709 1.00 97.56 225 MET A C 1
ATOM 1810 O O . MET A 1 225 ? -3.352 -5.124 -12.287 1.00 97.56 225 MET A O 1
ATOM 1814 N N . ARG A 1 226 ? -4.284 -7.166 -12.343 1.00 98.12 226 ARG A N 1
ATOM 1815 C CA . ARG A 1 226 ? -3.881 -7.464 -13.718 1.00 98.12 226 ARG A CA 1
ATOM 1816 C C . ARG A 1 226 ? -4.505 -6.475 -14.707 1.00 98.12 226 ARG A C 1
ATOM 1818 O O . ARG A 1 226 ? -5.722 -6.332 -14.791 1.00 98.12 226 ARG A O 1
ATOM 1825 N N . LYS A 1 227 ? -3.666 -5.850 -15.536 1.00 97.75 227 LYS A N 1
ATOM 1826 C CA . LYS A 1 227 ? -4.088 -5.003 -16.666 1.00 97.75 227 LYS A CA 1
ATOM 1827 C C . LYS A 1 227 ? -3.704 -5.683 -17.984 1.00 97.75 227 LYS A C 1
ATOM 1829 O O . LYS A 1 227 ? -2.693 -6.389 -18.022 1.00 97.75 227 LYS A O 1
ATOM 1834 N N . PRO A 1 228 ? -4.459 -5.476 -19.080 1.00 97.88 228 PRO A N 1
ATOM 1835 C CA . PRO A 1 228 ? -4.045 -5.966 -20.389 1.00 97.88 228 PRO A CA 1
ATOM 1836 C C . PRO A 1 228 ? -2.680 -5.373 -20.779 1.00 97.88 228 PRO A C 1
ATOM 1838 O O . PRO A 1 228 ? -2.395 -4.222 -20.432 1.00 97.88 228 PRO A O 1
ATOM 1841 N N . PRO A 1 229 ? -1.841 -6.121 -21.515 1.00 96.88 229 PRO A N 1
ATOM 1842 C CA . PRO A 1 229 ? -0.539 -5.622 -21.928 1.00 96.88 229 PRO A CA 1
ATOM 1843 C C . PRO A 1 229 ? -0.687 -4.388 -22.823 1.00 96.88 229 PRO A C 1
ATOM 1845 O O . PRO A 1 229 ? -1.538 -4.383 -23.721 1.00 96.88 229 PRO A O 1
ATOM 1848 N N . PRO A 1 230 ? 0.151 -3.352 -22.637 1.00 97.50 230 PRO A N 1
ATOM 1849 C CA . PRO A 1 230 ? 0.140 -2.199 -23.523 1.00 97.50 230 PRO A CA 1
ATOM 1850 C C . PRO A 1 230 ? 0.536 -2.621 -24.939 1.00 97.50 230 PRO A C 1
ATOM 1852 O O . PRO A 1 230 ? 1.379 -3.504 -25.144 1.00 97.50 230 PRO A O 1
ATOM 1855 N N . SER A 1 231 ? -0.034 -1.944 -25.934 1.00 98.06 231 SER A N 1
ATOM 1856 C CA . SER A 1 231 ? 0.361 -2.174 -27.325 1.00 98.06 231 SER A CA 1
ATOM 1857 C C . SER A 1 231 ? 1.832 -1.778 -27.559 1.00 98.06 231 SER A C 1
ATOM 1859 O O . SER A 1 231 ? 2.350 -0.878 -26.887 1.00 98.06 231 SER A O 1
ATOM 1861 N N . PRO A 1 232 ? 2.528 -2.380 -28.543 1.00 97.81 232 PRO A N 1
ATOM 1862 C CA . PRO A 1 232 ? 3.901 -1.994 -28.866 1.00 97.81 232 PRO A CA 1
ATOM 1863 C C . PRO A 1 232 ? 4.073 -0.504 -29.205 1.00 97.81 232 PRO A C 1
ATOM 1865 O O . PRO A 1 232 ? 5.085 0.091 -28.837 1.00 97.81 232 PRO A O 1
ATOM 1868 N N . ASP A 1 233 ? 3.100 0.114 -29.884 1.00 98.19 233 ASP A N 1
ATOM 1869 C CA . ASP A 1 233 ? 3.134 1.545 -30.220 1.00 98.19 233 ASP A CA 1
ATOM 1870 C C . ASP A 1 233 ? 2.967 2.436 -28.996 1.00 98.19 233 ASP A C 1
ATOM 1872 O O . ASP A 1 233 ? 3.668 3.441 -28.850 1.00 98.19 233 ASP A O 1
ATOM 1876 N N . GLU A 1 234 ? 2.077 2.051 -28.086 1.00 98.12 234 GLU A N 1
ATOM 1877 C CA . GLU A 1 234 ? 1.921 2.741 -26.816 1.00 98.12 234 GLU A CA 1
ATOM 1878 C C . GLU A 1 234 ? 3.208 2.683 -25.990 1.00 98.12 234 GLU A C 1
ATOM 1880 O O . GLU A 1 234 ? 3.666 3.724 -25.511 1.00 98.12 234 GLU A O 1
ATOM 1885 N N . LEU A 1 235 ? 3.827 1.503 -25.896 1.00 97.81 235 LEU A N 1
ATOM 1886 C CA . LEU A 1 235 ? 5.081 1.311 -25.174 1.00 97.81 235 LEU A CA 1
ATOM 1887 C C . LEU A 1 235 ? 6.202 2.184 -25.762 1.00 97.81 235 LEU A C 1
ATOM 1889 O O . LEU A 1 235 ? 6.878 2.905 -25.028 1.00 97.81 235 LEU A O 1
ATOM 1893 N N . ARG A 1 236 ? 6.338 2.209 -27.097 1.00 98.19 236 ARG A N 1
ATOM 1894 C CA . ARG A 1 236 ? 7.290 3.081 -27.809 1.00 98.19 236 ARG A CA 1
ATOM 1895 C C . ARG A 1 236 ? 7.034 4.565 -27.551 1.00 98.19 236 ARG A C 1
ATOM 1897 O O . ARG A 1 236 ? 7.981 5.327 -27.346 1.00 98.19 236 ARG A O 1
ATOM 1904 N N . ARG A 1 237 ? 5.767 4.994 -27.560 1.00 97.88 237 ARG A N 1
ATOM 1905 C CA . ARG A 1 237 ? 5.379 6.388 -27.302 1.00 97.88 237 ARG A CA 1
ATOM 1906 C C . ARG A 1 237 ? 5.768 6.813 -25.887 1.00 97.88 237 ARG A C 1
ATOM 1908 O O . ARG A 1 237 ? 6.404 7.856 -25.737 1.00 97.88 237 ARG A O 1
ATOM 1915 N N . ARG A 1 238 ? 5.423 6.007 -24.877 1.00 96.81 238 ARG A N 1
ATOM 1916 C CA . ARG A 1 238 ? 5.794 6.249 -23.472 1.00 96.81 238 ARG A CA 1
ATOM 1917 C C . ARG A 1 238 ? 7.322 6.285 -23.318 1.00 96.81 238 ARG A C 1
ATOM 1919 O O . ARG A 1 238 ? 7.858 7.222 -22.731 1.00 96.81 238 ARG A O 1
ATOM 1926 N N . ALA A 1 239 ? 8.039 5.356 -23.957 1.00 96.31 239 ALA A N 1
ATOM 1927 C CA . ALA A 1 239 ? 9.497 5.283 -23.877 1.00 96.31 239 ALA A CA 1
ATOM 1928 C C . ALA A 1 239 ? 10.169 6.531 -24.468 1.00 96.31 239 ALA A C 1
ATOM 1930 O O . ALA A 1 239 ? 11.068 7.107 -23.858 1.00 96.31 239 ALA A O 1
ATOM 1931 N N . LYS A 1 240 ? 9.685 7.010 -25.623 1.00 95.19 240 LYS A N 1
ATOM 1932 C CA . LYS A 1 240 ? 10.167 8.251 -26.248 1.00 95.19 240 LYS A CA 1
ATOM 1933 C C . LYS A 1 240 ? 9.977 9.466 -25.335 1.00 95.19 240 LYS A C 1
ATOM 1935 O O . LYS A 1 240 ? 10.865 10.312 -25.272 1.00 95.19 240 LYS A O 1
ATOM 1940 N N . GLN A 1 241 ? 8.843 9.559 -24.636 1.00 94.06 241 GLN A N 1
ATOM 1941 C CA . GLN A 1 241 ? 8.559 10.666 -23.716 1.00 94.06 241 GLN A CA 1
ATOM 1942 C C . GLN A 1 241 ? 9.518 10.683 -22.524 1.00 94.06 241 GLN A C 1
ATOM 1944 O O . GLN A 1 241 ? 10.044 11.742 -22.192 1.00 94.06 241 GLN A O 1
ATOM 1949 N N . ILE A 1 242 ? 9.777 9.527 -21.905 1.00 91.62 242 ILE A N 1
ATOM 1950 C CA . ILE A 1 242 ? 10.710 9.436 -20.773 1.00 91.62 242 ILE A CA 1
ATOM 1951 C C . ILE A 1 242 ? 12.146 9.679 -21.239 1.00 91.62 242 ILE A C 1
ATOM 1953 O O . ILE A 1 242 ? 12.868 10.461 -20.625 1.00 91.62 242 ILE A O 1
ATOM 1957 N N . ARG A 1 243 ? 12.544 9.092 -22.372 1.00 89.88 243 ARG A N 1
ATOM 1958 C CA . ARG A 1 243 ? 13.882 9.281 -22.944 1.00 89.88 243 ARG A CA 1
ATOM 1959 C C . ARG A 1 243 ? 14.169 10.738 -23.315 1.00 89.88 243 ARG A C 1
ATOM 1961 O O . ARG A 1 243 ? 15.303 11.176 -23.184 1.00 89.88 243 ARG A O 1
ATOM 1968 N N . ALA A 1 244 ? 13.163 11.513 -23.723 1.00 89.81 244 ALA A N 1
ATOM 1969 C CA . ALA A 1 244 ? 13.327 12.945 -23.993 1.00 89.81 244 ALA A CA 1
ATOM 1970 C C . ALA A 1 244 ? 13.670 13.774 -22.738 1.00 89.81 244 ALA A C 1
ATOM 1972 O O . ALA A 1 244 ? 14.180 14.883 -22.868 1.00 89.81 244 ALA A O 1
ATOM 1973 N N . LYS A 1 245 ? 13.399 13.246 -21.537 1.00 85.88 245 LYS A N 1
ATOM 1974 C CA . LYS A 1 245 ? 13.774 13.861 -20.254 1.00 85.88 245 LYS A CA 1
ATOM 1975 C C . LYS A 1 245 ? 15.153 13.420 -19.768 1.00 85.88 245 LYS A C 1
ATOM 1977 O O . LYS A 1 245 ? 15.599 13.896 -18.728 1.00 85.88 245 LYS A O 1
ATOM 1982 N N . TRP A 1 246 ? 15.804 12.496 -20.478 1.00 82.94 246 TRP A N 1
ATOM 1983 C CA . TRP A 1 246 ? 17.133 12.036 -20.111 1.00 82.94 246 TRP A CA 1
ATOM 1984 C C . TRP A 1 246 ? 18.105 13.222 -20.202 1.00 82.94 246 TRP A C 1
ATOM 1986 O O . TRP A 1 246 ? 18.189 13.846 -21.265 1.00 82.94 246 TRP A O 1
ATOM 1996 N N . PRO A 1 247 ? 18.795 13.595 -19.110 1.00 70.56 247 PRO A N 1
ATOM 1997 C CA . PRO A 1 247 ? 19.625 14.789 -19.103 1.00 70.56 247 PRO A CA 1
ATOM 1998 C C . PRO A 1 247 ? 20.747 14.672 -20.142 1.00 70.56 247 PRO A C 1
ATOM 2000 O O . PRO A 1 247 ? 21.429 13.656 -20.242 1.00 70.56 247 PRO A O 1
ATOM 2003 N N . ALA A 1 248 ? 20.948 15.737 -20.922 1.00 65.19 248 ALA A N 1
ATOM 2004 C CA . ALA A 1 248 ? 21.940 15.776 -21.999 1.00 65.19 248 ALA A CA 1
ATOM 2005 C C . ALA A 1 248 ? 23.400 15.828 -21.499 1.00 65.19 248 ALA A C 1
ATOM 2007 O O . ALA A 1 248 ? 24.327 15.729 -22.298 1.00 65.19 248 ALA A O 1
ATOM 2008 N N . GLN A 1 249 ? 23.625 16.031 -20.196 1.00 54.44 249 GLN A N 1
ATOM 2009 C CA . GLN A 1 249 ? 24.956 16.216 -19.620 1.00 54.44 249 GLN A CA 1
ATOM 2010 C C . GLN A 1 249 ? 25.403 14.951 -18.879 1.00 54.44 249 GLN A C 1
ATOM 2012 O O . GLN A 1 249 ? 24.883 14.626 -17.815 1.00 54.44 249 GLN A O 1
ATOM 2017 N N . HIS A 1 250 ? 26.396 14.272 -19.462 1.00 49.97 250 HIS A N 1
ATOM 2018 C CA . HIS A 1 250 ? 27.115 13.108 -18.940 1.00 49.97 250 HIS A CA 1
ATOM 2019 C C . HIS A 1 250 ? 27.777 13.386 -17.579 1.00 49.97 250 HIS A C 1
ATOM 2021 O O . HIS A 1 250 ? 28.977 13.657 -17.502 1.00 49.97 250 HIS A O 1
ATOM 2027 N N . ARG A 1 251 ? 27.030 13.302 -16.478 1.00 53.66 251 ARG A N 1
ATOM 2028 C CA . ARG A 1 251 ? 27.643 12.971 -15.187 1.00 53.66 251 ARG A CA 1
ATOM 2029 C C . ARG A 1 251 ? 27.654 11.452 -15.032 1.00 53.66 251 ARG A C 1
ATOM 2031 O O . ARG A 1 251 ? 26.729 10.806 -15.518 1.00 53.66 251 ARG A O 1
ATOM 2038 N N . PRO A 1 252 ? 28.694 10.865 -14.411 1.00 52.31 252 PRO A N 1
ATOM 2039 C CA . PRO A 1 252 ? 28.698 9.443 -14.095 1.00 52.31 252 PRO A CA 1
ATOM 2040 C C . PRO A 1 252 ? 27.498 9.171 -13.187 1.00 52.31 252 PRO A C 1
ATOM 2042 O O . PRO A 1 252 ? 27.502 9.561 -12.023 1.00 52.31 252 PRO A O 1
ATOM 2045 N N . TYR A 1 253 ? 26.443 8.600 -13.767 1.00 53.81 253 TYR A N 1
ATOM 2046 C CA . TYR A 1 253 ? 25.152 8.442 -13.117 1.00 53.81 253 TYR A CA 1
ATOM 2047 C C . TYR A 1 253 ? 25.312 7.640 -11.824 1.00 53.81 253 TYR A C 1
ATOM 2049 O O . TYR A 1 253 ? 25.670 6.460 -11.843 1.00 53.81 253 TYR A O 1
ATOM 2057 N N . GLY A 1 254 ? 25.019 8.288 -10.698 1.00 55.12 254 GLY A N 1
ATOM 2058 C CA . GLY A 1 254 ? 24.602 7.578 -9.501 1.00 55.12 254 GLY A CA 1
ATOM 2059 C C . GLY A 1 254 ? 23.166 7.062 -9.686 1.00 55.12 254 GLY A C 1
ATOM 2060 O O . GLY A 1 254 ? 22.430 7.577 -10.530 1.00 55.12 254 GLY A O 1
ATOM 2061 N N . PRO A 1 255 ? 22.712 6.086 -8.882 1.00 53.06 255 PRO A N 1
ATOM 2062 C CA . PRO A 1 255 ? 21.332 5.576 -8.908 1.00 53.06 255 PRO A CA 1
ATOM 2063 C C . PRO A 1 255 ? 20.237 6.652 -8.761 1.00 53.06 255 PRO A C 1
ATOM 2065 O O . PRO A 1 255 ? 19.068 6.374 -9.012 1.00 53.06 255 PRO A O 1
ATOM 2068 N N . THR A 1 256 ? 20.608 7.861 -8.334 1.00 56.78 256 THR A N 1
ATOM 2069 C CA . THR A 1 256 ? 19.735 8.990 -7.997 1.00 56.78 256 THR A CA 1
ATOM 2070 C C . THR A 1 256 ? 19.337 9.868 -9.188 1.00 56.78 256 THR A C 1
ATOM 2072 O O . THR A 1 256 ? 18.412 10.662 -9.061 1.00 56.78 256 THR A O 1
ATOM 2075 N N . ASP A 1 257 ? 20.012 9.736 -10.335 1.00 66.12 257 ASP A N 1
ATOM 2076 C CA . ASP A 1 257 ? 19.895 10.680 -11.463 1.00 66.12 257 ASP A CA 1
ATOM 2077 C C . ASP A 1 257 ? 19.008 10.162 -12.614 1.00 66.12 257 ASP A C 1
ATOM 2079 O O . ASP A 1 257 ? 18.895 10.787 -13.671 1.00 66.12 257 ASP A O 1
ATOM 2083 N N . LEU A 1 258 ? 18.373 9.003 -12.430 1.00 72.38 258 LEU A N 1
ATOM 2084 C CA . LEU A 1 258 ? 17.454 8.434 -13.413 1.00 72.38 258 LEU A CA 1
ATOM 2085 C C . LEU A 1 258 ? 16.103 9.158 -13.373 1.00 72.38 258 LEU A C 1
ATOM 2087 O O . LEU A 1 258 ? 15.639 9.516 -12.287 1.00 72.38 258 LEU A O 1
ATOM 2091 N N . PRO A 1 259 ? 15.413 9.326 -14.518 1.00 74.38 259 PRO A N 1
ATOM 2092 C CA . PRO A 1 259 ? 14.065 9.878 -14.513 1.00 74.38 259 PRO A CA 1
ATOM 2093 C C . PRO A 1 259 ? 13.154 9.033 -13.612 1.00 74.38 259 PRO A C 1
ATOM 2095 O O . PRO A 1 259 ? 12.909 7.869 -13.919 1.00 74.38 259 PRO A O 1
ATOM 2098 N N . GLY A 1 260 ? 12.619 9.601 -12.525 1.00 79.56 260 GLY A N 1
ATOM 2099 C CA . GLY A 1 260 ? 11.722 8.872 -11.609 1.00 79.56 260 GLY A CA 1
ATOM 2100 C C . GLY A 1 260 ? 10.500 8.260 -12.313 1.00 79.56 260 GLY A C 1
ATOM 2101 O O . GLY A 1 260 ? 10.014 7.199 -11.925 1.00 79.56 260 GLY A O 1
ATOM 2102 N N . ASP A 1 261 ? 10.068 8.871 -13.421 1.00 86.56 261 ASP A N 1
ATOM 2103 C CA . ASP A 1 261 ? 9.007 8.349 -14.286 1.00 86.56 261 ASP A CA 1
ATOM 2104 C C . ASP A 1 261 ? 9.346 6.978 -14.901 1.00 86.56 261 ASP A C 1
ATOM 2106 O O . ASP A 1 261 ? 8.434 6.183 -15.115 1.00 86.56 261 ASP A O 1
ATOM 2110 N N . LEU A 1 262 ? 10.627 6.674 -15.171 1.00 89.50 262 LEU A N 1
ATOM 2111 C CA . LEU A 1 262 ? 11.043 5.364 -15.694 1.00 89.50 262 LEU A CA 1
ATOM 2112 C C . LEU A 1 262 ? 10.641 4.262 -14.718 1.00 89.50 262 LEU A C 1
ATOM 2114 O O . LEU A 1 262 ? 9.995 3.294 -15.107 1.00 89.50 262 LEU A O 1
ATOM 2118 N N . TRP A 1 263 ? 11.008 4.418 -13.448 1.00 88.56 263 TRP A N 1
ATOM 2119 C CA . TRP A 1 263 ? 10.756 3.390 -12.446 1.00 88.56 263 TRP A CA 1
ATOM 2120 C C . TRP A 1 263 ? 9.290 3.280 -12.077 1.00 88.56 263 TRP A C 1
ATOM 2122 O O . TRP A 1 263 ? 8.812 2.168 -11.882 1.00 88.56 263 TRP A O 1
ATOM 2132 N N . ARG A 1 264 ? 8.561 4.400 -12.067 1.00 88.88 264 ARG A N 1
ATOM 2133 C CA . ARG A 1 264 ? 7.104 4.372 -11.916 1.00 88.88 264 ARG A CA 1
ATOM 2134 C C . ARG A 1 264 ? 6.443 3.538 -13.010 1.00 88.88 264 ARG A C 1
ATOM 2136 O O . ARG A 1 264 ? 5.624 2.684 -12.698 1.00 88.88 264 ARG A O 1
ATOM 2143 N N . GLU A 1 265 ? 6.831 3.743 -14.266 1.00 93.31 265 GLU A N 1
ATOM 2144 C CA . GLU A 1 265 ? 6.284 2.985 -15.395 1.00 93.31 265 GLU A CA 1
ATOM 2145 C C . GLU A 1 265 ? 6.676 1.500 -15.332 1.00 93.31 265 GLU A C 1
ATOM 2147 O O . GLU A 1 265 ? 5.840 0.624 -15.537 1.00 93.31 265 GLU A O 1
ATOM 2152 N N . VAL A 1 266 ? 7.938 1.197 -15.009 1.00 94.19 266 VAL A N 1
ATOM 2153 C CA . VAL A 1 266 ? 8.411 -0.189 -14.853 1.00 94.19 266 VAL A CA 1
ATOM 2154 C C . VAL A 1 266 ? 7.654 -0.903 -13.733 1.00 94.19 266 VAL A C 1
ATOM 2156 O O . VAL A 1 266 ? 7.236 -2.044 -13.925 1.00 94.19 266 VAL A O 1
ATOM 2159 N N . LEU A 1 267 ? 7.444 -0.244 -12.590 1.00 93.88 267 LEU A N 1
ATOM 2160 C CA . LEU A 1 267 ? 6.687 -0.801 -11.470 1.00 93.88 267 LEU A CA 1
ATOM 2161 C C . LEU A 1 267 ? 5.217 -1.020 -11.831 1.00 93.88 267 LEU A C 1
ATOM 2163 O O . LEU A 1 267 ? 4.730 -2.124 -11.609 1.00 93.88 267 LEU A O 1
ATOM 2167 N N . ASP A 1 268 ? 4.536 -0.045 -12.444 1.00 94.69 268 ASP A N 1
ATOM 2168 C CA . ASP A 1 268 ? 3.130 -0.202 -12.859 1.00 94.69 268 ASP A CA 1
ATOM 2169 C C . ASP A 1 268 ? 2.972 -1.349 -13.872 1.00 94.69 268 ASP A C 1
ATOM 2171 O O . ASP A 1 268 ? 2.052 -2.160 -13.766 1.00 94.69 268 ASP A O 1
ATOM 2175 N N . LEU A 1 269 ? 3.910 -1.505 -14.814 1.00 97.38 269 LEU A N 1
ATOM 2176 C CA . LEU A 1 269 ? 3.911 -2.642 -15.738 1.00 97.38 269 LEU A CA 1
ATOM 2177 C C . LEU A 1 269 ? 4.127 -3.977 -15.010 1.00 97.38 269 LEU A C 1
ATOM 2179 O O . LEU A 1 269 ? 3.417 -4.938 -15.288 1.00 97.38 269 LEU A O 1
ATOM 2183 N N . ILE A 1 270 ? 5.068 -4.068 -14.069 1.00 96.94 270 ILE A N 1
ATOM 2184 C CA . ILE A 1 270 ? 5.320 -5.313 -13.324 1.00 96.94 270 ILE A CA 1
ATOM 2185 C C . ILE A 1 270 ? 4.126 -5.672 -12.427 1.00 96.94 270 ILE A C 1
ATOM 2187 O O . ILE A 1 270 ? 3.623 -6.795 -12.497 1.00 96.94 270 ILE A O 1
ATOM 2191 N N . TYR A 1 271 ? 3.634 -4.730 -11.624 1.00 96.75 271 TYR A N 1
ATOM 2192 C CA . TYR A 1 271 ? 2.538 -4.955 -10.675 1.00 96.75 271 TYR A CA 1
ATOM 2193 C C . TYR A 1 271 ? 1.182 -5.136 -11.362 1.00 96.75 271 TYR A C 1
ATOM 2195 O O . TYR A 1 271 ? 0.258 -5.650 -10.747 1.00 96.75 271 TYR A O 1
ATOM 2203 N N . SER A 1 272 ? 1.067 -4.810 -12.651 1.00 97.81 272 SER A N 1
ATOM 2204 C CA . SER A 1 272 ? -0.115 -5.130 -13.458 1.00 97.81 272 SER A CA 1
ATOM 2205 C C . SER A 1 272 ? -0.006 -6.428 -14.268 1.00 97.81 272 SER A C 1
ATOM 2207 O O . SER A 1 272 ? -0.868 -6.705 -15.105 1.00 97.81 272 SER A O 1
ATOM 2209 N N . GLY A 1 273 ? 1.036 -7.237 -14.044 1.00 97.69 273 GLY A N 1
ATOM 2210 C CA . GLY A 1 273 ? 1.213 -8.533 -14.712 1.00 97.69 273 GLY A CA 1
ATOM 2211 C C . GLY A 1 273 ? 1.871 -8.455 -16.093 1.00 97.69 273 GLY A C 1
ATOM 2212 O O . GLY A 1 273 ? 1.720 -9.377 -16.894 1.00 97.69 273 GLY A O 1
ATOM 2213 N N . ASN A 1 274 ? 2.586 -7.364 -16.384 1.00 98.12 274 ASN A N 1
ATOM 2214 C CA . ASN A 1 274 ? 3.196 -7.060 -17.679 1.00 98.12 274 ASN A CA 1
ATOM 2215 C C . ASN A 1 274 ? 4.732 -6.936 -17.612 1.00 98.12 274 ASN A C 1
ATOM 2217 O O . ASN A 1 274 ? 5.330 -6.155 -18.358 1.00 98.12 274 ASN A O 1
ATOM 2221 N N . ALA A 1 275 ? 5.409 -7.720 -16.768 1.00 97.19 275 ALA A N 1
ATOM 2222 C CA . ALA A 1 275 ? 6.860 -7.629 -16.563 1.00 97.19 275 ALA A CA 1
ATOM 2223 C C . ALA A 1 275 ? 7.681 -7.790 -17.855 1.00 97.19 275 ALA A C 1
ATOM 2225 O O . ALA A 1 275 ? 8.652 -7.067 -18.067 1.00 97.19 275 ALA A O 1
ATOM 2226 N N . ALA A 1 276 ? 7.271 -8.666 -18.779 1.00 96.75 276 ALA A N 1
ATOM 2227 C CA . ALA A 1 276 ? 7.935 -8.783 -20.080 1.00 96.75 276 ALA A CA 1
ATOM 2228 C C . ALA A 1 276 ? 7.888 -7.468 -20.888 1.00 96.75 276 ALA A C 1
ATOM 2230 O O . ALA A 1 276 ? 8.848 -7.133 -21.584 1.00 96.75 276 ALA A O 1
ATOM 2231 N N . ALA A 1 277 ? 6.791 -6.705 -20.799 1.00 97.81 277 ALA A N 1
ATOM 2232 C CA . ALA A 1 277 ? 6.711 -5.372 -21.391 1.00 97.81 277 ALA A CA 1
ATOM 2233 C C . ALA A 1 277 ? 7.575 -4.366 -20.622 1.00 97.81 277 ALA A C 1
ATOM 2235 O O . ALA A 1 277 ? 8.242 -3.558 -21.262 1.00 97.81 277 ALA A O 1
ATOM 2236 N N . ALA A 1 278 ? 7.627 -4.458 -19.290 1.00 96.88 278 ALA A N 1
ATOM 2237 C CA . ALA A 1 278 ? 8.475 -3.615 -18.448 1.00 96.88 278 ALA A CA 1
ATOM 2238 C C . ALA A 1 278 ? 9.963 -3.732 -18.816 1.00 96.88 278 ALA A C 1
ATOM 2240 O O . ALA A 1 278 ? 10.647 -2.725 -18.976 1.00 96.88 278 ALA A O 1
ATOM 2241 N N . TRP A 1 279 ? 10.470 -4.946 -19.040 1.00 95.75 279 TRP A N 1
ATOM 2242 C CA . TRP A 1 279 ? 11.878 -5.134 -19.407 1.00 95.75 279 TRP A CA 1
ATOM 2243 C C . TRP A 1 279 ? 12.199 -4.599 -20.804 1.00 95.75 279 TRP A C 1
ATOM 2245 O O . TRP A 1 279 ? 13.174 -3.868 -20.970 1.00 95.75 279 TRP A O 1
ATOM 2255 N N . ARG A 1 280 ? 11.319 -4.840 -21.787 1.00 96.94 280 ARG A N 1
ATOM 2256 C CA . ARG A 1 280 ? 11.441 -4.205 -23.112 1.00 96.94 280 ARG A CA 1
ATOM 2257 C C . ARG A 1 280 ? 11.361 -2.682 -23.026 1.00 96.94 280 ARG A C 1
ATOM 2259 O O . ARG A 1 280 ? 12.024 -1.994 -23.795 1.00 96.94 280 ARG A O 1
ATOM 2266 N N . PHE A 1 281 ? 10.545 -2.151 -22.118 1.00 96.88 281 PHE A N 1
ATOM 2267 C CA . PHE A 1 281 ? 10.428 -0.715 -21.894 1.00 96.88 281 PHE A CA 1
ATOM 2268 C C . PHE A 1 281 ? 11.751 -0.113 -21.426 1.00 96.88 281 PHE A C 1
ATOM 2270 O O . PHE A 1 281 ? 12.191 0.887 -21.992 1.00 96.88 281 PHE A O 1
ATOM 2277 N N . VAL A 1 282 ? 12.420 -0.755 -20.460 1.00 95.00 282 VAL A N 1
ATOM 2278 C CA . VAL A 1 282 ? 13.755 -0.334 -20.012 1.00 95.00 282 VAL A CA 1
ATOM 2279 C C . VAL A 1 282 ? 14.724 -0.295 -21.190 1.00 95.00 282 VAL A C 1
ATOM 2281 O O . VAL A 1 282 ? 15.391 0.719 -21.373 1.00 95.00 282 VAL A O 1
ATOM 2284 N N . ASP A 1 283 ? 14.755 -1.330 -22.032 1.00 95.62 283 ASP A N 1
ATOM 2285 C CA . ASP A 1 283 ? 15.635 -1.365 -23.209 1.00 95.62 283 ASP A CA 1
ATOM 2286 C C . ASP A 1 283 ? 15.366 -0.229 -24.209 1.00 95.62 283 ASP A C 1
ATOM 2288 O O . ASP A 1 283 ? 16.297 0.273 -24.835 1.00 95.62 283 ASP A O 1
ATOM 2292 N N . MET A 1 284 ? 14.109 0.201 -24.362 1.00 96.00 284 MET A N 1
ATOM 2293 C CA . MET A 1 284 ? 13.746 1.316 -25.247 1.00 96.00 284 MET A CA 1
ATOM 2294 C C . MET A 1 284 ? 14.129 2.686 -24.676 1.00 96.00 284 MET A C 1
ATOM 2296 O O . MET A 1 284 ? 14.453 3.605 -25.439 1.00 96.00 284 MET A O 1
ATOM 2300 N N . VAL A 1 285 ? 14.028 2.848 -23.353 1.00 93.69 285 VAL A N 1
ATOM 2301 C CA . VAL A 1 285 ? 14.336 4.109 -22.665 1.00 93.69 285 VAL A CA 1
ATOM 2302 C C . VAL A 1 285 ? 15.841 4.283 -22.489 1.00 93.69 285 VAL A C 1
ATOM 2304 O O . VAL A 1 285 ? 16.336 5.400 -22.651 1.00 93.69 285 VAL A O 1
ATOM 2307 N N . TRP A 1 286 ? 16.560 3.199 -22.189 1.00 92.12 286 TRP A N 1
ATOM 2308 C CA . TRP A 1 286 ? 17.992 3.231 -21.918 1.00 92.12 286 TRP A CA 1
ATOM 2309 C C . TRP A 1 286 ? 18.769 3.744 -23.139 1.00 92.12 286 TRP A C 1
ATOM 2311 O O . TRP A 1 286 ? 18.634 3.175 -24.229 1.00 92.12 286 TRP A O 1
ATOM 2321 N N . PRO A 1 287 ? 19.581 4.810 -23.019 1.00 89.50 287 PRO A N 1
ATOM 2322 C CA . PRO A 1 287 ? 20.281 5.327 -24.181 1.00 89.50 287 PRO A CA 1
ATOM 2323 C C . PRO A 1 287 ? 21.324 4.317 -24.704 1.00 89.50 287 PRO A C 1
ATOM 2325 O O . PRO A 1 287 ? 22.010 3.661 -23.914 1.00 89.50 287 PRO A O 1
ATOM 2328 N N . PRO A 1 288 ? 21.465 4.163 -26.035 1.00 88.75 288 PRO A N 1
ATOM 2329 C CA . PRO A 1 288 ? 22.441 3.247 -26.614 1.00 88.75 288 PRO A CA 1
ATOM 2330 C C . PRO A 1 288 ? 23.869 3.575 -26.169 1.00 88.75 288 PRO A C 1
ATOM 2332 O O . PRO A 1 288 ? 24.291 4.724 -26.256 1.00 88.75 288 PRO A O 1
ATOM 2335 N N . GLY A 1 289 ? 24.614 2.558 -25.733 1.00 86.06 289 GLY A N 1
ATOM 2336 C CA . GLY A 1 289 ? 26.009 2.701 -25.300 1.00 86.06 289 GLY A CA 1
ATOM 2337 C C . GLY A 1 289 ? 26.199 3.184 -23.859 1.00 86.06 289 GLY A C 1
ATOM 2338 O O . GLY A 1 289 ? 27.327 3.144 -23.374 1.00 86.06 289 GLY A O 1
ATOM 2339 N N . GLU A 1 290 ? 25.133 3.576 -23.152 1.00 85.00 290 GLU A N 1
ATOM 2340 C CA . GLU A 1 290 ? 25.244 3.981 -21.748 1.00 85.00 290 GLU A CA 1
ATOM 2341 C C . GLU A 1 290 ? 25.483 2.761 -20.839 1.00 85.00 290 GLU A C 1
ATOM 2343 O O . GLU A 1 290 ? 24.677 1.817 -20.843 1.00 85.00 290 GLU A O 1
ATOM 2348 N N . PRO A 1 291 ? 26.568 2.746 -20.042 1.00 87.44 291 PRO A N 1
ATOM 2349 C CA . PRO A 1 291 ? 26.884 1.635 -19.153 1.00 87.44 291 PRO A CA 1
ATOM 2350 C C . PRO A 1 291 ? 25.929 1.574 -17.947 1.00 87.44 291 PRO A C 1
ATOM 2352 O O . PRO A 1 291 ? 25.105 2.452 -17.716 1.00 87.44 291 PRO A O 1
ATOM 2355 N N . GLY A 1 292 ? 26.043 0.518 -17.137 1.00 85.38 292 GLY A N 1
ATOM 2356 C CA . GLY A 1 292 ? 25.378 0.437 -15.827 1.00 85.38 292 GLY A CA 1
ATOM 2357 C C . GLY A 1 292 ? 23.959 -0.143 -15.815 1.00 85.38 292 GLY A C 1
ATOM 2358 O O . GLY A 1 292 ? 23.498 -0.520 -14.737 1.00 85.38 292 GLY A O 1
ATOM 2359 N N . LYS A 1 293 ? 23.308 -0.321 -16.978 1.00 89.50 293 LYS A N 1
ATOM 2360 C CA . LYS A 1 293 ? 21.950 -0.898 -17.091 1.00 89.50 293 LYS A CA 1
ATOM 2361 C C . LYS A 1 293 ? 21.780 -2.184 -16.281 1.00 89.50 293 LYS A C 1
ATOM 2363 O O . LYS A 1 293 ? 20.883 -2.289 -15.454 1.00 89.50 293 LYS A O 1
ATOM 2368 N N . GLU A 1 294 ? 22.665 -3.156 -16.489 1.00 90.88 294 GLU A N 1
ATOM 2369 C CA . GLU A 1 294 ? 22.541 -4.475 -15.859 1.00 90.88 294 GLU A CA 1
ATOM 2370 C C . GLU A 1 294 ? 22.775 -4.443 -14.348 1.00 90.88 294 GLU A C 1
ATOM 2372 O O . GLU A 1 294 ? 22.052 -5.104 -13.603 1.00 90.88 294 GLU A O 1
ATOM 2377 N N . ALA A 1 295 ? 23.750 -3.657 -13.881 1.00 88.31 295 ALA A N 1
ATOM 2378 C CA . ALA A 1 295 ? 24.026 -3.509 -12.452 1.00 88.31 295 ALA A CA 1
ATOM 2379 C C . ALA A 1 295 ? 22.827 -2.884 -11.728 1.00 88.31 295 ALA A C 1
ATOM 2381 O O . ALA A 1 295 ? 22.406 -3.361 -10.673 1.00 88.31 295 ALA A O 1
ATOM 2382 N N . LEU A 1 296 ? 22.238 -1.863 -12.345 1.00 86.44 296 LEU A N 1
ATOM 2383 C CA . LEU A 1 296 ? 21.047 -1.189 -11.861 1.00 86.44 296 LEU A CA 1
ATOM 2384 C C . LEU A 1 296 ? 19.819 -2.104 -11.884 1.00 86.44 296 LEU A C 1
ATOM 2386 O O . LEU A 1 296 ? 19.125 -2.185 -10.881 1.00 86.44 296 LEU A O 1
ATOM 2390 N N . LEU A 1 297 ? 19.577 -2.850 -12.967 1.00 89.75 297 LEU A N 1
ATOM 2391 C CA . LEU A 1 297 ? 18.490 -3.835 -13.034 1.00 89.75 297 LEU A CA 1
ATOM 2392 C C . LEU A 1 297 ? 18.670 -4.971 -12.019 1.00 89.75 297 LEU A C 1
ATOM 2394 O O . LEU A 1 297 ? 17.700 -5.479 -11.461 1.00 89.75 297 LEU A O 1
ATOM 2398 N N . ALA A 1 298 ? 19.905 -5.416 -11.780 1.00 89.75 298 ALA A N 1
ATOM 2399 C CA . ALA A 1 298 ? 20.201 -6.411 -10.752 1.00 89.75 298 ALA A CA 1
ATOM 2400 C C . ALA A 1 298 ? 19.892 -5.877 -9.351 1.00 89.75 298 ALA A C 1
ATOM 2402 O O . ALA A 1 298 ? 19.296 -6.588 -8.548 1.00 89.75 298 ALA A O 1
ATOM 2403 N N . GLN A 1 299 ? 20.260 -4.626 -9.072 1.00 86.88 299 GLN A N 1
ATOM 2404 C CA . GLN A 1 299 ? 19.890 -3.954 -7.834 1.00 86.88 299 GLN A CA 1
ATOM 2405 C C . GLN A 1 299 ? 18.344 -3.855 -7.787 1.00 86.88 299 GLN A C 1
ATOM 2407 O O . GLN A 1 299 ? 17.771 -4.327 -6.813 1.00 86.88 299 GLN A O 1
ATOM 2412 N N . PHE A 1 300 ? 17.670 -3.358 -8.840 1.00 88.25 300 PHE A N 1
ATOM 2413 C CA . PHE A 1 300 ? 16.202 -3.196 -8.936 1.00 88.25 300 PHE A CA 1
ATOM 2414 C C . PHE A 1 300 ? 15.438 -4.449 -8.524 1.00 88.25 300 PHE A C 1
ATOM 2416 O O . PHE A 1 300 ? 14.567 -4.407 -7.657 1.00 88.25 300 PHE A O 1
ATOM 2423 N N . ARG A 1 301 ? 15.848 -5.592 -9.072 1.00 90.88 301 ARG A N 1
ATOM 2424 C CA . ARG A 1 301 ? 15.271 -6.900 -8.752 1.00 90.88 301 ARG A CA 1
ATOM 2425 C C . ARG A 1 301 ? 15.488 -7.315 -7.294 1.00 90.88 301 ARG A C 1
ATOM 2427 O O . ARG A 1 301 ? 14.592 -7.916 -6.709 1.00 90.88 301 ARG A O 1
ATOM 2434 N N . ARG A 1 302 ? 16.624 -6.961 -6.677 1.00 89.75 302 ARG A N 1
ATOM 2435 C CA . ARG A 1 302 ? 16.854 -7.216 -5.243 1.00 89.75 302 ARG A CA 1
ATOM 2436 C C . ARG A 1 302 ? 15.900 -6.430 -4.353 1.00 89.75 302 ARG A C 1
ATOM 2438 O O . ARG A 1 302 ? 15.440 -6.982 -3.362 1.00 89.75 302 ARG A O 1
ATOM 2445 N N . ASP A 1 303 ? 15.597 -5.177 -4.684 1.00 87.62 303 ASP A N 1
ATOM 2446 C CA . ASP A 1 303 ? 14.664 -4.403 -3.857 1.00 87.62 303 ASP A CA 1
ATOM 2447 C C . ASP A 1 303 ? 13.203 -4.764 -4.121 1.00 87.62 303 ASP A C 1
ATOM 2449 O O . ASP A 1 303 ? 12.433 -4.800 -3.165 1.00 87.62 303 ASP A O 1
ATOM 2453 N N . LEU A 1 304 ? 12.835 -5.144 -5.353 1.00 90.06 304 LEU A N 1
ATOM 2454 C CA . LEU A 1 304 ? 11.542 -5.792 -5.612 1.00 90.06 304 LEU A CA 1
ATOM 2455 C C . LEU A 1 304 ? 11.340 -6.989 -4.681 1.00 90.06 304 LEU A C 1
ATOM 2457 O O . LEU A 1 304 ? 10.310 -7.088 -4.025 1.00 90.06 304 LEU A O 1
ATOM 2461 N N . ALA A 1 305 ? 12.365 -7.833 -4.534 1.00 92.12 305 ALA A N 1
ATOM 2462 C CA . ALA A 1 305 ? 12.319 -9.010 -3.672 1.00 92.12 305 ALA A CA 1
ATOM 2463 C C . ALA A 1 305 ? 12.148 -8.721 -2.172 1.00 92.12 305 ALA A C 1
ATOM 2465 O O . ALA A 1 305 ? 11.905 -9.649 -1.402 1.00 92.12 305 ALA A O 1
ATOM 2466 N N . ARG A 1 306 ? 12.251 -7.459 -1.743 1.00 90.06 306 ARG A N 1
ATOM 2467 C CA . ARG A 1 306 ? 11.983 -7.055 -0.357 1.00 90.06 306 ARG A CA 1
ATOM 2468 C C . ARG A 1 306 ? 10.508 -6.762 -0.104 1.00 90.06 306 ARG A C 1
ATOM 2470 O O . ARG A 1 306 ? 10.124 -6.695 1.061 1.00 90.06 306 ARG A O 1
ATOM 2477 N N . SER A 1 307 ? 9.704 -6.553 -1.151 1.00 90.06 307 SER A N 1
ATOM 2478 C CA . SER A 1 307 ? 8.272 -6.298 -0.991 1.00 90.06 307 SER A CA 1
ATOM 2479 C C . SER A 1 307 ? 7.568 -7.544 -0.447 1.00 90.06 307 SER A C 1
ATOM 2481 O O . SER A 1 307 ? 7.736 -8.629 -1.013 1.00 90.06 307 SER A O 1
ATOM 2483 N N . PRO A 1 308 ? 6.710 -7.412 0.582 1.00 91.19 308 PRO A N 1
ATOM 2484 C CA . PRO A 1 308 ? 5.846 -8.503 1.031 1.00 91.19 308 PRO A CA 1
ATOM 2485 C C . PRO A 1 308 ? 4.907 -9.025 -0.067 1.00 91.19 308 PRO A C 1
ATOM 2487 O O . PRO A 1 308 ? 4.511 -10.186 -0.036 1.00 91.19 308 PRO A O 1
ATOM 2490 N N . CYS A 1 309 ? 4.570 -8.187 -1.054 1.00 93.56 309 CYS A N 1
ATOM 2491 C CA . CYS A 1 309 ? 3.713 -8.569 -2.175 1.00 93.56 309 CYS A CA 1
ATOM 2492 C C . CYS A 1 309 ? 4.484 -9.310 -3.278 1.00 93.56 309 CYS A C 1
ATOM 2494 O O . CYS A 1 309 ? 3.871 -9.967 -4.121 1.00 93.56 309 CYS A O 1
ATOM 2496 N N . TRP A 1 310 ? 5.821 -9.229 -3.286 1.00 94.75 310 TRP A N 1
ATOM 2497 C CA . TRP A 1 310 ? 6.646 -9.728 -4.385 1.00 94.75 310 TRP A CA 1
ATOM 2498 C C . TRP A 1 310 ? 6.418 -11.194 -4.756 1.00 94.75 310 TRP A C 1
ATOM 2500 O O . TRP A 1 310 ? 6.352 -11.456 -5.955 1.00 94.75 310 TRP A O 1
ATOM 2510 N N . PRO A 1 311 ? 6.257 -12.153 -3.820 1.00 95.88 311 PRO A N 1
ATOM 2511 C CA . PRO A 1 311 ? 6.032 -13.549 -4.193 1.00 95.88 311 PRO A CA 1
ATOM 2512 C C . PRO A 1 311 ? 4.843 -13.729 -5.149 1.00 95.88 311 PRO A C 1
ATOM 2514 O O . PRO A 1 311 ? 4.994 -14.364 -6.192 1.00 95.88 311 PRO A O 1
ATOM 2517 N N . ALA A 1 312 ? 3.711 -13.084 -4.850 1.00 96.69 312 ALA A N 1
ATOM 2518 C CA . ALA A 1 312 ? 2.512 -13.137 -5.683 1.00 96.69 312 ALA A CA 1
ATOM 2519 C C . ALA A 1 312 ? 2.694 -12.373 -7.005 1.00 96.69 312 ALA A C 1
ATOM 2521 O O . ALA A 1 312 ? 2.291 -12.852 -8.064 1.00 96.69 312 ALA A O 1
ATOM 2522 N N . ILE A 1 313 ? 3.351 -11.205 -6.980 1.00 96.94 313 ILE A N 1
ATOM 2523 C CA . ILE A 1 313 ? 3.632 -10.426 -8.199 1.00 96.94 313 ILE A CA 1
ATOM 2524 C C . ILE A 1 313 ? 4.568 -11.185 -9.145 1.00 96.94 313 ILE A C 1
ATOM 2526 O O . ILE A 1 313 ? 4.370 -11.181 -10.362 1.00 96.94 313 ILE A O 1
ATOM 2530 N N . ARG A 1 314 ? 5.574 -11.865 -8.600 1.00 96.50 314 ARG A N 1
ATOM 2531 C CA . ARG A 1 314 ? 6.515 -12.700 -9.345 1.00 96.50 314 ARG A CA 1
ATOM 2532 C C . ARG A 1 314 ? 5.796 -13.859 -10.031 1.00 96.50 314 ARG A C 1
ATOM 2534 O O . ARG A 1 314 ? 5.982 -14.058 -11.230 1.00 96.50 314 ARG A O 1
ATOM 2541 N N . GLU A 1 315 ? 4.945 -14.567 -9.290 1.00 96.94 315 GLU A N 1
ATOM 2542 C CA . GLU A 1 315 ? 4.120 -15.663 -9.807 1.00 96.94 315 GLU A CA 1
ATOM 2543 C C . GLU A 1 315 ? 3.159 -15.184 -10.903 1.00 96.94 315 GLU A C 1
ATOM 2545 O O . GLU A 1 315 ? 3.147 -15.745 -11.998 1.00 96.94 315 GLU A O 1
ATOM 2550 N N . MET A 1 316 ? 2.438 -14.080 -10.668 1.00 97.31 316 MET A N 1
ATOM 2551 C CA . MET A 1 316 ? 1.520 -13.463 -11.636 1.00 97.31 316 MET A CA 1
ATOM 2552 C C . MET A 1 316 ? 2.177 -13.195 -13.001 1.00 97.31 316 MET A C 1
ATOM 2554 O O . MET A 1 316 ? 1.500 -13.250 -14.036 1.00 97.31 316 MET A O 1
ATOM 2558 N N . ASN A 1 317 ? 3.475 -12.880 -12.994 1.00 97.38 317 ASN A N 1
ATOM 2559 C CA . ASN A 1 317 ? 4.279 -12.560 -14.170 1.00 97.38 317 ASN A CA 1
ATOM 2560 C C . ASN A 1 317 ? 5.065 -13.754 -14.746 1.00 97.38 317 ASN A C 1
ATOM 2562 O O . ASN A 1 317 ? 5.747 -13.575 -15.755 1.00 97.38 317 ASN A O 1
ATOM 2566 N N . GLY A 1 318 ? 5.022 -14.938 -14.124 1.00 95.94 318 GLY A N 1
ATOM 2567 C CA . GLY A 1 318 ? 5.830 -16.089 -14.545 1.00 95.94 318 GLY A CA 1
ATOM 2568 C C . GLY A 1 318 ? 7.340 -15.821 -14.485 1.00 95.94 318 GLY A C 1
ATOM 2569 O O . GLY A 1 318 ? 8.090 -16.250 -15.365 1.00 95.94 318 GLY A O 1
ATOM 2570 N N . LEU A 1 319 ? 7.788 -15.044 -13.494 1.00 92.88 319 LEU A N 1
ATOM 2571 C CA . LEU A 1 319 ? 9.203 -14.723 -13.309 1.00 92.88 319 LEU A CA 1
ATOM 2572 C C . LEU A 1 319 ? 9.902 -15.811 -12.477 1.00 92.88 319 LEU A C 1
ATOM 2574 O O . LEU A 1 319 ? 9.336 -16.322 -11.511 1.00 92.88 319 LEU A O 1
ATOM 2578 N N . GLY A 1 320 ? 11.153 -16.120 -12.818 1.00 89.94 320 GLY A N 1
ATOM 2579 C CA . GLY A 1 320 ? 12.035 -16.957 -12.007 1.00 89.94 320 GLY A CA 1
ATOM 2580 C C . GLY A 1 320 ? 12.476 -16.270 -10.710 1.00 89.94 320 GLY A C 1
ATOM 2581 O O . GLY A 1 320 ? 12.173 -15.098 -10.461 1.00 89.94 320 GLY A O 1
ATOM 2582 N N . ASP A 1 321 ? 13.234 -16.989 -9.878 1.00 85.94 321 ASP A N 1
ATOM 2583 C CA . ASP A 1 321 ? 13.716 -16.480 -8.583 1.00 85.94 321 ASP A CA 1
ATOM 2584 C C . ASP A 1 321 ? 14.591 -15.227 -8.705 1.00 85.94 321 ASP A C 1
ATOM 2586 O O . ASP A 1 321 ? 14.607 -14.385 -7.809 1.00 85.94 321 ASP A O 1
ATOM 2590 N N . ASP A 1 322 ? 15.272 -15.070 -9.837 1.00 83.19 322 ASP A N 1
ATOM 2591 C CA . ASP A 1 322 ? 16.096 -13.907 -10.152 1.00 83.19 322 ASP A CA 1
ATOM 2592 C C . ASP A 1 322 ? 15.290 -12.706 -10.681 1.00 83.19 322 ASP A C 1
ATOM 2594 O O . ASP A 1 322 ? 15.877 -11.674 -11.009 1.00 83.19 322 ASP A O 1
ATOM 2598 N N . GLY A 1 323 ? 13.960 -12.823 -10.782 1.00 80.06 323 GLY A N 1
ATOM 2599 C CA . GLY A 1 323 ? 13.059 -11.790 -11.289 1.00 80.06 323 GLY A CA 1
ATOM 2600 C C . GLY A 1 323 ? 13.069 -11.632 -12.813 1.00 80.06 323 GLY A C 1
ATOM 2601 O O . GLY A 1 323 ? 12.582 -10.616 -13.317 1.00 80.06 323 GLY A O 1
ATOM 2602 N N . ARG A 1 324 ? 13.636 -12.586 -13.563 1.00 80.75 324 ARG A N 1
ATOM 2603 C CA . ARG A 1 324 ? 13.591 -12.606 -15.034 1.00 80.75 324 ARG A CA 1
ATOM 2604 C C . ARG A 1 324 ? 12.440 -13.481 -15.536 1.00 80.75 324 ARG A C 1
ATOM 2606 O O . ARG A 1 324 ? 12.057 -14.415 -14.840 1.00 80.75 324 ARG A O 1
ATOM 2613 N N . PRO A 1 325 ? 11.879 -13.206 -16.728 1.00 80.00 325 PRO A N 1
ATOM 2614 C CA . PRO A 1 325 ? 10.926 -14.117 -17.357 1.00 80.00 325 PRO A CA 1
ATOM 2615 C C . PRO A 1 325 ? 11.528 -15.520 -17.474 1.00 80.00 325 PRO A C 1
ATOM 2617 O O . PRO A 1 325 ? 12.682 -15.644 -17.892 1.00 80.00 325 PRO A O 1
ATOM 2620 N N . GLY A 1 326 ? 10.760 -16.548 -17.100 1.00 73.00 326 GLY A N 1
ATOM 2621 C CA . GLY A 1 326 ? 11.120 -17.930 -17.414 1.00 73.00 326 GLY A CA 1
ATOM 2622 C C . GLY A 1 326 ? 11.292 -18.083 -18.926 1.00 73.00 326 GLY A C 1
ATOM 2623 O O . GLY A 1 326 ? 10.466 -17.577 -19.690 1.00 73.00 326 GLY A O 1
ATOM 2624 N N . GLY A 1 327 ? 12.409 -18.687 -19.337 1.00 49.94 327 GLY A N 1
ATOM 2625 C CA . GLY A 1 327 ? 12.670 -19.034 -20.736 1.00 49.94 327 GLY A CA 1
ATOM 2626 C C . GLY A 1 327 ? 11.742 -20.125 -21.244 1.00 49.94 327 GLY A C 1
ATOM 2627 O O . GLY A 1 327 ? 11.236 -20.908 -20.411 1.00 49.94 327 GLY A O 1
#

Foldseek 3Di:
DDDDDDDDDDDPDDDPDDDDPPPPPDPDDDDFDDDPPDDTWDFPDWDDQPQKIKTKTWDPPPDVPPDVPDDPQIKIKIFIDGNNHTPDIDIARVDKDFVVDPDPQLPPLVVPCPPADAPANPAQQPPRFGKGWMWDDNDQFWIWIWIWTDDPDTDTLDIDTLGGALDDPSPCVQWGWDDQPPPSHTKTWHWFQLQQPQAPHPLGQTDIFTWHDDPSHTATPLVSLADPADDPVVLLVLLVVLLVVQDPDDDPDDRNRHRSSLVNVLRSCLSNLNNVSSVVSLVSNDDPPDPDSVVSVQVSQVSCVVTPNSVVSCVSNCHDPSRHHDD

Radius of gyration: 25.85 Å; chains: 1; bounding box: 108×46×71 Å

Secondary structure (DSSP, 8-state):
--PPPPP----------------------------TTSPPEEEEEEEEETTEEEEEEEETT--S---TT------EEEEEEETTEEEEEEEESS-EE-TT---TT-TTGGG---S----TTB-SSSSSS-EEEEEEE-TTS-EEEEEEE-SSS-EEEEEEEEE--SS-TT-TTSEEEE-SSSSS--EEEEEE-TT--S--STT---EEEEEEEETTEEEE-HHHH--PPPPHHHHHHHHHHHHTTS-SS-----TTSS-HHHHHHHHHHHHTT-HHHHHHHHHHHSPTT-TTHHHHHHHHHHHHTTSTTHHHHHHHTTB-TTSSBP-